Protein AF-0000000082447898 (afdb_homodimer)

Structure (mmCIF, N/CA/C/O backbone):
data_AF-0000000082447898-model_v1
#
loop_
_entity.id
_entity.type
_entity.pdbx_description
1 polymer 'RNase H type-1 domain-containing protein'
#
loop_
_atom_site.group_PDB
_atom_site.id
_atom_site.type_symbol
_atom_site.label_atom_id
_atom_site.label_alt_id
_atom_site.label_comp_id
_atom_site.label_asym_id
_atom_site.label_entity_id
_atom_site.label_seq_id
_atom_site.pdbx_PDB_ins_code
_atom_site.Cartn_x
_atom_site.Cartn_y
_atom_site.Cartn_z
_atom_site.occupancy
_atom_site.B_iso_or_equiv
_atom_site.auth_seq_id
_atom_site.auth_comp_id
_atom_site.auth_asym_id
_atom_site.auth_atom_id
_atom_site.pdbx_PDB_model_num
ATOM 1 N N . MET A 1 1 ? 49.219 -64.312 -52.281 1 25.95 1 MET A N 1
ATOM 2 C CA . MET A 1 1 ? 48.219 -63.594 -53.094 1 25.95 1 MET A CA 1
ATOM 3 C C . MET A 1 1 ? 47.375 -62.688 -52.219 1 25.95 1 MET A C 1
ATOM 5 O O . MET A 1 1 ? 46.5 -63.125 -51.469 1 25.95 1 MET A O 1
ATOM 9 N N . LEU A 1 2 ? 48 -61.656 -51.531 1 26.56 2 LEU A N 1
ATOM 10 C CA . LEU A 1 2 ? 47.562 -60.875 -50.406 1 26.56 2 LEU A CA 1
ATOM 11 C C . LEU A 1 2 ? 46.344 -60 -50.781 1 26.56 2 LEU A C 1
ATOM 13 O O . LEU A 1 2 ? 46.375 -59.344 -51.844 1 26.56 2 LEU A O 1
ATOM 17 N N . ALA A 1 3 ? 45.156 -60.469 -50.344 1 29.39 3 ALA A N 1
ATOM 18 C CA . ALA A 1 3 ? 43.812 -59.969 -50.594 1 29.39 3 ALA A CA 1
ATOM 19 C C . ALA A 1 3 ? 43.781 -58.438 -50.375 1 29.39 3 ALA A C 1
ATOM 21 O O . ALA A 1 3 ? 44.344 -57.938 -49.406 1 29.39 3 ALA A O 1
ATOM 22 N N . GLU A 1 4 ? 43.688 -57.625 -51.438 1 26.41 4 GLU A N 1
ATOM 23 C CA . GLU A 1 4 ? 43.562 -56.188 -51.656 1 26.41 4 GLU A CA 1
ATOM 24 C C . GLU A 1 4 ? 42.375 -55.625 -50.875 1 26.41 4 GLU A C 1
ATOM 26 O O . GLU A 1 4 ? 41.219 -56.062 -51.062 1 26.41 4 GLU A O 1
ATOM 31 N N . VAL A 1 5 ? 42.5 -55.406 -49.531 1 28.14 5 VAL A N 1
ATOM 32 C CA . VAL A 1 5 ? 41.5 -54.875 -48.625 1 28.14 5 VAL A CA 1
ATOM 33 C C . VAL A 1 5 ? 40.906 -53.594 -49.188 1 28.14 5 VAL A C 1
ATOM 35 O O . VAL A 1 5 ? 41.625 -52.625 -49.438 1 28.14 5 VAL A O 1
ATOM 38 N N . ASN A 1 6 ? 40.062 -53.781 -50.25 1 27.67 6 ASN A N 1
ATOM 39 C CA . ASN A 1 6 ? 39.375 -52.688 -50.906 1 27.67 6 ASN A CA 1
ATOM 40 C C . ASN A 1 6 ? 38.625 -51.812 -49.906 1 27.67 6 ASN A C 1
ATOM 42 O O . ASN A 1 6 ? 37.688 -52.25 -49.25 1 27.67 6 ASN A O 1
ATOM 46 N N . ASN A 1 7 ? 39.344 -50.969 -49.094 1 27.91 7 ASN A N 1
ATOM 47 C CA . ASN A 1 7 ? 38.875 -49.969 -48.125 1 27.91 7 ASN A CA 1
ATOM 48 C C . ASN A 1 7 ? 37.812 -49.062 -48.75 1 27.91 7 ASN A C 1
ATOM 50 O O . ASN A 1 7 ? 38.156 -48.031 -49.375 1 27.91 7 ASN A O 1
ATOM 54 N N . ASN A 1 8 ? 36.844 -49.594 -49.5 1 26.61 8 ASN A N 1
ATOM 55 C CA . ASN A 1 8 ? 35.781 -48.781 -50.094 1 26.61 8 ASN A CA 1
ATOM 56 C C . ASN A 1 8 ? 35.062 -47.906 -49.094 1 26.61 8 ASN A C 1
ATOM 58 O O . ASN A 1 8 ? 34.094 -48.312 -48.469 1 26.61 8 ASN A O 1
ATOM 62 N N . TYR A 1 9 ? 35.812 -47.219 -48.156 1 26.25 9 TYR A N 1
ATOM 63 C CA . TYR A 1 9 ? 35.125 -46.344 -47.219 1 26.25 9 TYR A CA 1
ATOM 64 C C . TYR A 1 9 ? 34.312 -45.281 -47.969 1 26.25 9 TYR A C 1
ATOM 66 O O . TYR A 1 9 ? 34.875 -44.5 -48.719 1 26.25 9 TYR A O 1
ATOM 74 N N . ASP A 1 10 ? 33.219 -45.625 -48.531 1 29.45 10 ASP A N 1
ATOM 75 C CA . ASP A 1 10 ? 32.375 -44.656 -49.219 1 29.45 10 ASP A CA 1
ATOM 76 C C . ASP A 1 10 ? 32.125 -43.438 -48.312 1 29.45 10 ASP A C 1
ATOM 78 O O . ASP A 1 10 ? 31.766 -43.594 -47.156 1 29.45 10 ASP A O 1
ATOM 82 N N . PRO A 1 11 ? 32.469 -42.094 -48.719 1 25.92 11 PRO A N 1
ATOM 83 C CA . PRO A 1 11 ? 32.438 -40.719 -48.188 1 25.92 11 PRO A CA 1
ATOM 84 C C . PRO A 1 11 ? 31.125 -40.375 -47.531 1 25.92 11 PRO A C 1
ATOM 86 O O . PRO A 1 11 ? 31.094 -39.844 -46.406 1 25.92 11 PRO A O 1
ATOM 89 N N . ARG A 1 12 ? 30.094 -39.75 -48.406 1 31.11 12 ARG A N 1
ATOM 90 C CA . ARG A 1 12 ? 29.172 -38.625 -48.312 1 31.11 12 ARG A CA 1
ATOM 91 C C . ARG A 1 12 ? 27.906 -39 -47.562 1 31.11 12 ARG A C 1
ATOM 93 O O . ARG A 1 12 ? 26.844 -39.125 -48.156 1 31.11 12 ARG A O 1
ATOM 100 N N . VAL A 1 13 ? 27.922 -40.188 -46.906 1 28.36 13 VAL A N 1
ATOM 101 C CA . VAL A 1 13 ? 26.594 -40.281 -46.281 1 28.36 13 VAL A CA 1
ATOM 102 C C . VAL A 1 13 ? 26.281 -38.969 -45.562 1 28.36 13 VAL A C 1
ATOM 104 O O . VAL A 1 13 ? 26.906 -38.656 -44.531 1 28.36 13 VAL A O 1
ATOM 107 N N . ILE A 1 14 ? 26.078 -37.875 -46.312 1 31.23 14 ILE A N 1
ATOM 108 C CA . ILE A 1 14 ? 25.531 -36.625 -45.781 1 31.23 14 ILE A CA 1
ATOM 109 C C . ILE A 1 14 ? 24.297 -36.938 -44.938 1 31.23 14 ILE A C 1
ATOM 111 O O . ILE A 1 14 ? 23.297 -37.438 -45.438 1 31.23 14 ILE A O 1
ATOM 115 N N . LEU A 1 15 ? 24.469 -37.531 -43.75 1 30.44 15 LEU A N 1
ATOM 116 C CA . LEU A 1 15 ? 23.328 -37.5 -42.844 1 30.44 15 LEU A CA 1
ATOM 117 C C . LEU A 1 15 ? 22.5 -36.25 -43 1 30.44 15 LEU A C 1
ATOM 119 O O . LEU A 1 15 ? 23.047 -35.125 -43.031 1 30.44 15 LEU A O 1
ATOM 123 N N . GLU A 1 16 ? 21.484 -36.344 -43.844 1 33.12 16 GLU A N 1
ATOM 124 C CA . GLU A 1 16 ? 20.531 -35.25 -43.969 1 33.12 16 GLU A CA 1
ATOM 125 C C . GLU A 1 16 ? 20.172 -34.688 -42.594 1 33.12 16 GLU A C 1
ATOM 127 O O . GLU A 1 16 ? 19.922 -35.438 -41.656 1 33.12 16 GLU A O 1
ATOM 132 N N . PRO A 1 17 ? 20.672 -33.5 -42.188 1 32.59 17 PRO A N 1
ATOM 133 C CA . PRO A 1 17 ? 20.344 -32.781 -40.938 1 32.59 17 PRO A CA 1
ATOM 134 C C . PRO A 1 17 ? 18.828 -32.781 -40.656 1 32.59 17 PRO A C 1
ATOM 136 O O . PRO A 1 17 ? 18.375 -32.031 -39.781 1 32.59 17 PRO A O 1
ATOM 139 N N . ASP A 1 18 ? 18 -33.438 -41.469 1 34.34 18 ASP A N 1
ATOM 140 C CA . ASP A 1 18 ? 16.594 -33.062 -41.344 1 34.34 18 ASP A CA 1
ATOM 141 C C . ASP A 1 18 ? 16.047 -33.406 -39.969 1 34.34 18 ASP A C 1
ATOM 143 O O . ASP A 1 18 ? 14.969 -32.938 -39.594 1 34.34 18 ASP A O 1
ATOM 147 N N . GLN A 1 19 ? 16.391 -34.594 -39.469 1 35.38 19 GLN A N 1
ATOM 148 C CA . GLN A 1 19 ? 15.539 -34.875 -38.344 1 35.38 19 GLN A CA 1
ATOM 149 C C . GLN A 1 19 ? 15.719 -33.812 -37.25 1 35.38 19 GLN A C 1
ATOM 151 O O . GLN A 1 19 ? 16.594 -33.938 -36.375 1 35.38 19 GLN A O 1
ATOM 156 N N . VAL A 1 20 ? 15.945 -32.594 -37.562 1 32.06 20 VAL A N 1
ATOM 157 C CA . VAL A 1 20 ? 15.805 -31.609 -36.5 1 32.06 20 VAL A CA 1
ATOM 158 C C . VAL A 1 20 ? 14.648 -32 -35.562 1 32.06 20 VAL A C 1
ATOM 160 O O . VAL A 1 20 ? 13.555 -32.344 -36.062 1 32.06 20 VAL A O 1
ATOM 163 N N . GLN A 1 21 ? 14.867 -32.688 -34.406 1 34.53 21 GLN A N 1
ATOM 164 C CA . GLN A 1 21 ? 13.922 -32.844 -33.312 1 34.53 21 GLN A CA 1
ATOM 165 C C . GLN A 1 21 ? 12.891 -31.703 -33.312 1 34.53 21 GLN A C 1
ATOM 167 O O . GLN A 1 21 ? 13.25 -30.531 -33.438 1 34.53 21 GLN A O 1
ATOM 172 N N . GLN A 1 22 ? 11.695 -31.812 -33.969 1 34.94 22 GLN A N 1
ATOM 173 C CA . GLN A 1 22 ? 10.547 -30.969 -33.688 1 34.94 22 GLN A CA 1
ATOM 174 C C . GLN A 1 22 ? 10.617 -30.438 -32.25 1 34.94 22 GLN A C 1
ATOM 176 O O . GLN A 1 22 ? 10.516 -31.203 -31.281 1 34.94 22 GLN A O 1
ATOM 181 N N . GLN A 1 23 ? 11.609 -29.672 -31.797 1 36.28 23 GLN A N 1
ATOM 182 C CA . GLN A 1 23 ? 11.391 -28.875 -30.594 1 36.28 23 GLN A CA 1
ATOM 183 C C . GLN A 1 23 ? 9.914 -28.516 -30.438 1 36.28 23 GLN A C 1
ATOM 185 O O . GLN A 1 23 ? 9.367 -27.766 -31.234 1 36.28 23 GLN A O 1
ATOM 190 N N . SER A 1 24 ? 8.945 -29.453 -30.344 1 37.09 24 SER A N 1
ATOM 191 C CA . SER A 1 24 ? 7.609 -29.078 -29.875 1 37.09 24 SER A CA 1
ATOM 192 C C . SER A 1 24 ? 7.633 -27.734 -29.141 1 37.09 24 SER A C 1
ATOM 194 O O . SER A 1 24 ? 8.414 -27.562 -28.203 1 37.09 24 SER A O 1
ATOM 196 N N . ASN A 1 25 ? 7.676 -26.609 -29.688 1 42.06 25 ASN A N 1
ATOM 197 C CA . ASN A 1 25 ? 7.371 -25.281 -29.188 1 42.06 25 ASN A CA 1
ATOM 198 C C . ASN A 1 25 ? 6.422 -25.328 -28 1 42.06 25 ASN A C 1
ATOM 200 O O . ASN A 1 25 ? 5.203 -25.406 -28.172 1 42.06 25 ASN A O 1
ATOM 204 N N . VAL A 1 26 ? 6.406 -26.297 -27.109 1 44.69 26 VAL A N 1
ATOM 205 C CA . VAL A 1 26 ? 5.547 -26.312 -25.938 1 44.69 26 VAL A CA 1
ATOM 206 C C . VAL A 1 26 ? 5.281 -24.875 -25.469 1 44.69 26 VAL A C 1
ATOM 208 O O . VAL A 1 26 ? 6.203 -24.188 -25.031 1 44.69 26 VAL A O 1
ATOM 211 N N . GLU A 1 27 ? 4.492 -24.094 -26.188 1 56.19 27 GLU A N 1
ATOM 212 C CA . GLU A 1 27 ? 4.016 -22.781 -25.75 1 56.19 27 GLU A CA 1
ATOM 213 C C . GLU A 1 27 ? 3.85 -22.75 -24.234 1 56.19 27 GLU A C 1
ATOM 215 O O . GLU A 1 27 ? 3.176 -23.609 -23.656 1 56.19 27 GLU A O 1
ATOM 220 N N . ALA A 1 28 ? 4.781 -22.312 -23.5 1 65.88 28 ALA A N 1
ATOM 221 C CA . ALA A 1 28 ? 4.723 -22.172 -22.047 1 65.88 28 ALA A CA 1
ATOM 222 C C . ALA A 1 28 ? 3.32 -21.781 -21.594 1 65.88 28 ALA A C 1
ATOM 224 O O . ALA A 1 28 ? 2.705 -20.875 -22.172 1 65.88 28 ALA A O 1
ATOM 225 N N . SER A 1 29 ? 2.705 -22.672 -20.875 1 86.56 29 SER A N 1
ATOM 226 C CA . SER A 1 29 ? 1.4 -22.375 -20.297 1 86.56 29 SER A CA 1
ATOM 227 C C . SER A 1 29 ? 1.414 -21.016 -19.578 1 86.56 29 SER A C 1
ATOM 229 O O . SER A 1 29 ? 2.355 -20.719 -18.844 1 86.56 29 SER A O 1
ATOM 231 N N . ALA A 1 30 ? 0.555 -20.125 -20.078 1 93 30 ALA A N 1
ATOM 232 C CA . ALA A 1 30 ? 0.489 -18.781 -19.531 1 93 30 ALA A CA 1
ATOM 233 C C . ALA A 1 30 ? -0.765 -18.609 -18.672 1 93 30 ALA A C 1
ATOM 235 O O . ALA A 1 30 ? -1.762 -19.297 -18.875 1 93 30 ALA A O 1
ATOM 236 N N . GLY A 1 31 ? -0.643 -17.859 -17.594 1 95 31 GLY A N 1
ATOM 237 C CA . GLY A 1 31 ? -1.783 -17.547 -16.75 1 95 31 GLY A CA 1
ATOM 238 C C . GLY A 1 31 ? -1.704 -16.156 -16.141 1 95 31 GLY A C 1
ATOM 239 O O . GLY A 1 31 ? -0.611 -15.641 -15.898 1 95 31 GLY A O 1
ATOM 240 N N . CYS A 1 32 ? -2.896 -15.57 -15.969 1 96.44 32 CYS A N 1
ATOM 241 C CA . CYS A 1 32 ? -3.016 -14.273 -15.305 1 96.44 32 CYS A CA 1
ATOM 242 C C . CYS A 1 32 ? -3.779 -14.406 -13.992 1 96.44 32 CYS A C 1
ATOM 244 O O . CYS A 1 32 ? -4.832 -15.047 -13.945 1 96.44 32 CYS A O 1
ATOM 246 N N . PHE A 1 33 ? -3.209 -13.797 -12.984 1 97.81 33 PHE A N 1
ATOM 247 C CA . PHE A 1 33 ? -3.795 -13.867 -11.648 1 97.81 33 PHE A CA 1
ATOM 248 C C . PHE A 1 33 ? -4.133 -12.477 -11.133 1 97.81 33 PHE A C 1
ATOM 250 O O . PHE A 1 33 ? -3.357 -11.531 -11.32 1 97.81 33 PHE A O 1
ATOM 257 N N . GLN A 1 34 ? -5.297 -12.32 -10.531 1 97.88 34 GLN A N 1
ATOM 258 C CA . GLN A 1 34 ? -5.656 -11.141 -9.758 1 97.88 34 GLN A CA 1
ATOM 259 C C . GLN A 1 34 ? -5.812 -11.484 -8.273 1 97.88 34 GLN A C 1
ATOM 261 O O . GLN A 1 34 ? -6.496 -12.453 -7.926 1 97.88 34 GLN A O 1
ATOM 266 N N . VAL A 1 35 ? -5.148 -10.656 -7.414 1 98.12 35 VAL A N 1
ATOM 267 C CA . VAL A 1 35 ? -5.148 -11 -5.996 1 98.12 35 VAL A CA 1
ATOM 268 C C . VAL A 1 35 ? -5.543 -9.789 -5.164 1 98.12 35 VAL A C 1
ATOM 270 O O . VAL A 1 35 ? -5.359 -8.648 -5.59 1 98.12 35 VAL A O 1
ATOM 273 N N . ASP A 1 36 ? -6.086 -10.047 -4.035 1 96.12 36 ASP A N 1
ATOM 274 C CA . ASP A 1 36 ? -6.375 -9.039 -3.016 1 96.12 36 ASP A CA 1
ATOM 275 C C . ASP A 1 36 ? -6.461 -9.672 -1.629 1 96.12 36 ASP A C 1
ATOM 277 O O . ASP A 1 36 ? -6.617 -10.891 -1.504 1 96.12 36 ASP A O 1
ATOM 281 N N . ALA A 1 37 ? -6.273 -8.828 -0.637 1 95.88 37 ALA A N 1
ATOM 282 C CA . ALA A 1 37 ? -6.375 -9.289 0.744 1 95.88 37 ALA A CA 1
ATOM 283 C C . ALA A 1 37 ? -7.004 -8.227 1.637 1 95.88 37 ALA A C 1
ATOM 285 O O . ALA A 1 37 ? -6.98 -7.039 1.305 1 95.88 37 ALA A O 1
ATOM 286 N N . SER A 1 38 ? -7.617 -8.672 2.617 1 91.81 38 SER A N 1
ATOM 287 C CA . SER A 1 38 ? -8.031 -7.836 3.738 1 91.81 38 SER A CA 1
ATOM 288 C C . SER A 1 38 ? -7.422 -8.32 5.047 1 91.81 38 SER A C 1
ATOM 290 O O . SER A 1 38 ? -7.031 -9.484 5.164 1 91.81 38 SER A O 1
ATOM 292 N N . PHE A 1 39 ? -7.262 -7.387 5.98 1 91.12 39 PHE A N 1
ATOM 293 C CA . PHE A 1 39 ? -6.652 -7.723 7.266 1 91.12 39 PHE A CA 1
ATOM 294 C C . PHE A 1 39 ? -7.402 -7.059 8.414 1 91.12 39 PHE A C 1
ATOM 296 O O . PHE A 1 39 ? -7.637 -5.852 8.391 1 91.12 39 PHE A O 1
ATOM 303 N N . ALA A 1 40 ? -7.754 -7.859 9.336 1 89.19 40 ALA A N 1
ATOM 304 C CA . ALA A 1 40 ? -8.414 -7.379 10.555 1 89.19 40 ALA A CA 1
ATOM 305 C C . ALA A 1 40 ? -8.273 -8.391 11.688 1 89.19 40 ALA A C 1
ATOM 307 O O . ALA A 1 40 ? -8.422 -9.594 11.477 1 89.19 40 ALA A O 1
ATOM 308 N N . ASP A 1 41 ? -7.918 -7.867 12.875 1 90.94 41 ASP A N 1
ATOM 309 C CA . ASP A 1 41 ? -7.887 -8.68 14.094 1 90.94 41 ASP A CA 1
ATOM 310 C C . ASP A 1 41 ? -6.949 -9.875 13.93 1 90.94 41 ASP A C 1
ATOM 312 O O . ASP A 1 41 ? -7.32 -11 14.25 1 90.94 41 ASP A O 1
ATOM 316 N N . GLY A 1 42 ? -5.898 -9.664 13.289 1 90.12 42 GLY A N 1
ATOM 317 C CA . GLY A 1 42 ? -4.859 -10.68 13.188 1 90.12 42 GLY A CA 1
ATOM 318 C C . GLY A 1 42 ? -5.117 -11.695 12.086 1 90.12 42 GLY A C 1
ATOM 319 O O . GLY A 1 42 ? -4.367 -12.656 11.938 1 90.12 42 GLY A O 1
ATOM 320 N N . ILE A 1 43 ? -6.223 -11.445 11.336 1 94.19 43 ILE A N 1
ATOM 321 C CA . ILE A 1 43 ? -6.598 -12.422 10.328 1 94.19 43 ILE A CA 1
ATOM 322 C C . ILE A 1 43 ? -6.508 -11.797 8.938 1 94.19 43 ILE A C 1
ATOM 324 O O . ILE A 1 43 ? -7.055 -10.719 8.703 1 94.19 43 ILE A O 1
ATOM 328 N N . ALA A 1 44 ? -5.789 -12.469 8.094 1 95 44 ALA A N 1
ATOM 329 C CA . ALA A 1 44 ? -5.762 -12.125 6.672 1 95 44 ALA A CA 1
ATOM 330 C C . ALA A 1 44 ? -6.809 -12.922 5.898 1 95 44 ALA A C 1
ATOM 332 O O . ALA A 1 44 ? -6.922 -14.141 6.062 1 95 44 ALA A O 1
ATOM 333 N N . ARG A 1 45 ? -7.57 -12.219 5.141 1 96.5 45 ARG A N 1
ATOM 334 C CA . ARG A 1 45 ? -8.516 -12.836 4.211 1 96.5 45 ARG A CA 1
ATOM 335 C C . ARG A 1 45 ? -8.117 -12.555 2.766 1 96.5 45 ARG A C 1
ATOM 337 O O . ARG A 1 45 ? -7.941 -11.398 2.377 1 96.5 45 ARG A O 1
ATOM 344 N N . ILE A 1 46 ? -8.039 -13.641 1.988 1 96.88 46 ILE A N 1
ATOM 345 C CA . ILE A 1 46 ? -7.383 -13.555 0.687 1 96.88 46 ILE A CA 1
ATOM 346 C C . ILE A 1 46 ? -8.367 -13.953 -0.412 1 96.88 46 ILE A C 1
ATOM 348 O O . ILE A 1 46 ? -9.18 -14.859 -0.231 1 96.88 46 ILE A O 1
ATOM 352 N N . GLY A 1 47 ? -8.25 -13.211 -1.522 1 96.81 47 GLY A N 1
ATOM 353 C CA . GLY A 1 47 ? -8.938 -13.562 -2.754 1 96.81 47 GLY A CA 1
ATOM 354 C C . GLY A 1 47 ? -8.016 -13.648 -3.953 1 96.81 47 GLY A C 1
ATOM 355 O O . GLY A 1 47 ? -7.191 -12.758 -4.176 1 96.81 47 GLY A O 1
ATOM 356 N N . VAL A 1 48 ? -8.141 -14.766 -4.676 1 97.25 48 VAL A N 1
ATOM 357 C CA . VAL A 1 48 ? -7.336 -14.984 -5.875 1 97.25 48 VAL A CA 1
ATOM 358 C C . VAL A 1 48 ? -8.242 -15.367 -7.043 1 97.25 48 VAL A C 1
ATOM 360 O O . VAL A 1 48 ? -9.102 -16.234 -6.906 1 97.25 48 VAL A O 1
ATOM 363 N N . VAL A 1 49 ? -8.016 -14.727 -8.164 1 97.06 49 VAL A N 1
ATOM 364 C CA . VAL A 1 49 ? -8.711 -15.039 -9.414 1 97.06 49 VAL A CA 1
ATOM 365 C C . VAL A 1 49 ? -7.695 -15.508 -10.461 1 97.06 49 VAL A C 1
ATOM 367 O O . VAL A 1 49 ? -6.656 -14.875 -10.656 1 97.06 49 VAL A O 1
ATOM 370 N N . VAL A 1 50 ? -7.984 -16.578 -11.078 1 95.31 50 VAL A N 1
ATOM 371 C CA . VAL A 1 50 ? -7.094 -17.156 -12.078 1 95.31 50 VAL A CA 1
ATOM 372 C C . VAL A 1 50 ? -7.738 -17.062 -13.461 1 95.31 50 VAL A C 1
ATOM 374 O O . VAL A 1 50 ? -8.844 -17.547 -13.672 1 95.31 50 VAL A O 1
ATOM 377 N N . LYS A 1 51 ? -7.055 -16.406 -14.305 1 92.69 51 LYS A N 1
ATOM 378 C CA . LYS A 1 51 ? -7.48 -16.312 -15.695 1 92.69 51 LYS A CA 1
ATOM 379 C C . LYS A 1 51 ? -6.465 -16.969 -16.625 1 92.69 51 LYS A C 1
ATOM 381 O O . LYS A 1 51 ? -5.289 -16.594 -16.641 1 92.69 51 LYS A O 1
ATOM 386 N N . ARG A 1 52 ? -6.879 -17.938 -17.391 1 87.62 52 ARG A N 1
ATOM 387 C CA . ARG A 1 52 ? -6.02 -18.625 -18.359 1 87.62 52 ARG A CA 1
ATOM 388 C C . ARG A 1 52 ? -6.414 -18.281 -19.781 1 87.62 52 ARG A C 1
ATOM 390 O O . ARG A 1 52 ? -7.598 -18.141 -20.094 1 87.62 52 ARG A O 1
ATOM 397 N N . PRO A 1 53 ? -5.406 -18.031 -20.562 1 81.44 53 PRO A N 1
ATOM 398 C CA . PRO A 1 53 ? -5.734 -17.75 -21.953 1 81.44 53 PRO A CA 1
ATOM 399 C C . PRO A 1 53 ? -6.633 -18.812 -22.578 1 81.44 53 PRO A C 1
ATOM 401 O O . PRO A 1 53 ? -6.402 -20.016 -22.375 1 81.44 53 PRO A O 1
ATOM 404 N N . GLY A 1 54 ? -7.59 -18.312 -23.25 1 77.44 54 GLY A N 1
ATOM 405 C CA . GLY A 1 54 ? -8.438 -19.203 -24.031 1 77.44 54 GLY A CA 1
ATOM 406 C C . GLY A 1 54 ? -9.516 -19.859 -23.188 1 77.44 54 GLY A C 1
ATOM 407 O O . GLY A 1 54 ? -10.422 -20.516 -23.734 1 77.44 54 GLY A O 1
ATOM 408 N N . ALA A 1 55 ? -9.297 -19.844 -21.828 1 75.62 55 ALA A N 1
ATOM 409 C CA . ALA A 1 55 ? -10.312 -20.438 -20.953 1 75.62 55 ALA A CA 1
ATOM 410 C C . ALA A 1 55 ? -11.484 -19.484 -20.75 1 75.62 55 ALA A C 1
ATOM 412 O O . ALA A 1 55 ? -11.297 -18.266 -20.625 1 75.62 55 ALA A O 1
ATOM 413 N N . ALA A 1 56 ? -12.672 -19.844 -21.031 1 72.69 56 ALA A N 1
ATOM 414 C CA . ALA A 1 56 ? -13.867 -19.016 -20.891 1 72.69 56 ALA A CA 1
ATOM 415 C C . ALA A 1 56 ? -14.133 -18.688 -19.422 1 72.69 56 ALA A C 1
ATOM 417 O O . ALA A 1 56 ? -14.5 -17.547 -19.094 1 72.69 56 ALA A O 1
ATOM 418 N N . ASP A 1 57 ? -13.844 -19.672 -18.531 1 80 57 ASP A N 1
ATOM 419 C CA . ASP A 1 57 ? -14.18 -19.453 -17.125 1 80 57 ASP A CA 1
ATOM 420 C C . ASP A 1 57 ? -12.922 -19.188 -16.297 1 80 57 ASP A C 1
ATOM 422 O O . ASP A 1 57 ? -11.859 -19.734 -16.594 1 80 57 ASP A O 1
ATOM 426 N N . SER A 1 58 ? -13.086 -18.172 -15.43 1 84.5 58 SER A N 1
ATOM 427 C CA . SER A 1 58 ? -12.031 -17.922 -14.461 1 84.5 58 SER A CA 1
ATOM 428 C C . SER A 1 58 ? -12.211 -18.797 -13.219 1 84.5 58 SER A C 1
ATOM 430 O O . SER A 1 58 ? -13.344 -19.141 -12.859 1 84.5 58 SER A O 1
ATOM 432 N N . GLU A 1 59 ? -11.07 -19.281 -12.727 1 90.25 59 GLU A N 1
ATOM 433 C CA . GLU A 1 59 ? -11.062 -19.953 -11.43 1 90.25 59 GLU A CA 1
ATOM 434 C C . GLU A 1 59 ? -10.773 -18.969 -10.305 1 90.25 59 GLU A C 1
ATOM 436 O O . GLU A 1 59 ? -10.156 -17.922 -10.531 1 90.25 59 GLU A O 1
ATOM 441 N N . SER A 1 60 ? -11.398 -19.219 -9.18 1 92.38 60 SER A N 1
ATOM 442 C CA . SER A 1 60 ? -11.18 -18.344 -8.023 1 92.38 60 SER A CA 1
ATOM 443 C C . SER A 1 60 ? -10.984 -19.156 -6.746 1 92.38 60 SER A C 1
ATOM 445 O O . SER A 1 60 ? -11.453 -20.281 -6.648 1 92.38 60 SER A O 1
ATOM 447 N N . CYS A 1 61 ? -10.234 -18.594 -5.855 1 91.81 61 CYS A N 1
ATOM 448 C CA . CYS A 1 61 ? -10.023 -19.203 -4.551 1 91.81 61 CYS A CA 1
ATOM 449 C C . CYS A 1 61 ? -10.023 -18.156 -3.447 1 91.81 61 CYS A C 1
ATOM 451 O O . CYS A 1 61 ? -9.641 -17 -3.68 1 91.81 61 CYS A O 1
ATOM 453 N N . GLN A 1 62 ? -10.555 -18.547 -2.324 1 94.31 62 GLN A N 1
ATOM 454 C CA . GLN A 1 62 ? -10.523 -17.734 -1.111 1 94.31 62 GLN A CA 1
ATOM 455 C C . GLN A 1 62 ? -9.922 -18.516 0.054 1 94.31 62 GLN A C 1
ATOM 457 O O . GLN A 1 62 ? -10.078 -19.734 0.142 1 94.31 62 GLN A O 1
ATOM 462 N N . SER A 1 63 ? -9.25 -17.812 0.861 1 94.19 63 SER A N 1
ATOM 463 C CA . SER A 1 63 ? -8.672 -18.438 2.053 1 94.19 63 SER A CA 1
ATOM 464 C C . SER A 1 63 ? -8.414 -17.391 3.141 1 94.19 63 SER A C 1
ATOM 466 O O . SER A 1 63 ? -8.602 -16.203 2.918 1 94.19 63 SER A O 1
ATOM 468 N N . SER A 1 64 ? -8.125 -17.844 4.336 1 95.75 64 SER A N 1
ATOM 469 C CA . SER A 1 64 ? -7.75 -16.984 5.445 1 95.75 64 SER A CA 1
ATOM 470 C C . SER A 1 64 ? -6.602 -17.578 6.25 1 95.75 64 SER A C 1
ATOM 472 O O . SER A 1 64 ? -6.395 -18.781 6.238 1 95.75 64 SER A O 1
ATOM 474 N N . CYS A 1 65 ? -5.852 -16.75 6.824 1 95.06 65 CYS A N 1
ATOM 475 C CA . CYS A 1 65 ? -4.746 -17.188 7.672 1 95.06 65 CYS A CA 1
ATOM 476 C C . CYS A 1 65 ? -4.375 -16.094 8.68 1 95.06 65 CYS A C 1
ATOM 478 O O . CYS A 1 65 ? -4.863 -14.969 8.594 1 95.06 65 CYS A O 1
ATOM 480 N N . LEU A 1 66 ? -3.584 -16.453 9.664 1 94.06 66 LEU A N 1
ATOM 481 C CA . LEU A 1 66 ? -3.053 -15.469 10.602 1 94.06 66 LEU A CA 1
ATOM 482 C C . LEU A 1 66 ? -2.016 -14.578 9.922 1 94.06 66 LEU A C 1
ATOM 484 O O . LEU A 1 66 ? -1.267 -15.031 9.055 1 94.06 66 LEU A O 1
ATOM 488 N N . ALA A 1 67 ? -1.998 -13.391 10.227 1 92.38 67 ALA A N 1
ATOM 489 C CA . ALA A 1 67 ? -1.014 -12.422 9.75 1 92.38 67 ALA A CA 1
ATOM 490 C C . ALA A 1 67 ? -0.763 -11.336 10.789 1 92.38 67 ALA A C 1
ATOM 492 O O . ALA A 1 67 ? -1.562 -11.156 11.711 1 92.38 67 ALA A O 1
ATOM 493 N N . HIS A 1 68 ? 0.327 -10.703 10.641 1 88.94 68 HIS A N 1
ATOM 494 C CA . HIS A 1 68 ? 0.692 -9.68 11.609 1 88.94 68 HIS A CA 1
ATOM 495 C C . HIS A 1 68 ? 0.177 -8.312 11.18 1 88.94 68 HIS A C 1
ATOM 497 O O . HIS A 1 68 ? -0.083 -7.445 12.016 1 88.94 68 HIS A O 1
ATOM 503 N N . ASN A 1 69 ? 0.035 -8.062 9.898 1 88.12 69 ASN A N 1
ATOM 504 C CA . ASN A 1 69 ? -0.376 -6.773 9.344 1 88.12 69 ASN A CA 1
ATOM 505 C C . ASN A 1 69 ? -0.898 -6.926 7.918 1 88.12 69 ASN A C 1
ATOM 507 O O . ASN A 1 69 ? -0.864 -8.016 7.352 1 88.12 69 ASN A O 1
ATOM 511 N N . VAL A 1 70 ? -1.353 -5.809 7.383 1 89.25 70 VAL A N 1
ATOM 512 C CA . VAL A 1 70 ? -1.984 -5.812 6.066 1 89.25 70 VAL A CA 1
ATOM 513 C C . VAL A 1 70 ? -0.939 -6.102 4.992 1 89.25 70 VAL A C 1
ATOM 515 O O . VAL A 1 70 ? -1.231 -6.766 3.994 1 89.25 70 VAL A O 1
ATOM 518 N N . LEU A 1 71 ? 0.271 -5.586 5.125 1 91.69 71 LEU A N 1
ATOM 519 C CA . LEU A 1 71 ? 1.332 -5.84 4.16 1 91.69 71 LEU A CA 1
ATOM 520 C C . LEU A 1 71 ? 1.592 -7.336 4.02 1 91.69 71 LEU A C 1
ATOM 522 O O . LEU A 1 71 ? 1.695 -7.852 2.904 1 91.69 71 LEU A O 1
ATOM 526 N N . GLU A 1 72 ? 1.683 -7.953 5.105 1 92.5 72 GLU A N 1
ATOM 527 C CA . GLU A 1 72 ? 1.853 -9.398 5.09 1 92.5 72 GLU A CA 1
ATOM 528 C C . GLU A 1 72 ? 0.668 -10.086 4.414 1 92.5 72 GLU A C 1
ATOM 530 O O . GLU A 1 72 ? 0.849 -11.031 3.645 1 92.5 72 GLU A O 1
ATOM 535 N N . ALA A 1 73 ? -0.517 -9.656 4.758 1 94.12 73 ALA A N 1
ATOM 536 C CA . ALA A 1 73 ? -1.717 -10.219 4.148 1 94.12 73 ALA A CA 1
ATOM 537 C C . ALA A 1 73 ? -1.652 -10.133 2.625 1 94.12 73 ALA A C 1
ATOM 539 O O . ALA A 1 73 ? -1.956 -11.109 1.929 1 94.12 73 ALA A O 1
ATOM 540 N N . GLU A 1 74 ? -1.286 -8.977 2.094 1 94.38 74 GLU A N 1
ATOM 541 C CA . GLU A 1 74 ? -1.172 -8.773 0.653 1 94.38 74 GLU A CA 1
ATOM 542 C C . GLU A 1 74 ? -0.107 -9.68 0.048 1 94.38 74 GLU A C 1
ATOM 544 O O . GLU A 1 74 ? -0.28 -10.203 -1.057 1 94.38 74 GLU A O 1
ATOM 549 N N . LEU A 1 75 ? 0.954 -9.898 0.751 1 96.06 75 LEU A N 1
ATOM 550 C CA . LEU A 1 75 ? 2.006 -10.797 0.292 1 96.06 75 LEU A CA 1
ATOM 551 C C . LEU A 1 75 ? 1.521 -12.242 0.285 1 96.06 75 LEU A C 1
ATOM 553 O O . LEU A 1 75 ? 1.873 -13.016 -0.609 1 96.06 75 LEU A O 1
ATOM 557 N N . VAL A 1 76 ? 0.77 -12.602 1.238 1 96.75 76 VAL A N 1
ATOM 558 C CA . VAL A 1 76 ? 0.213 -13.945 1.301 1 96.75 76 VAL A CA 1
ATOM 559 C C . VAL A 1 76 ? -0.689 -14.195 0.093 1 96.75 76 VAL A C 1
ATOM 561 O O . VAL A 1 76 ? -0.699 -15.289 -0.47 1 96.75 76 VAL A O 1
ATOM 564 N N . ALA A 1 77 ? -1.447 -13.164 -0.234 1 97.5 77 ALA A N 1
ATOM 565 C CA . ALA A 1 77 ? -2.289 -13.281 -1.421 1 97.5 77 ALA A CA 1
ATOM 566 C C . ALA A 1 77 ? -1.449 -13.57 -2.662 1 97.5 77 ALA A C 1
ATOM 568 O O . ALA A 1 77 ? -1.799 -14.438 -3.469 1 97.5 77 ALA A O 1
ATOM 569 N N . ILE A 1 78 ? -0.367 -12.891 -2.824 1 98.12 78 ILE A N 1
ATOM 570 C CA . ILE A 1 78 ? 0.534 -13.078 -3.955 1 98.12 78 ILE A CA 1
ATOM 571 C C . ILE A 1 78 ? 1.173 -14.469 -3.875 1 98.12 78 ILE A C 1
ATOM 573 O O . ILE A 1 78 ? 1.256 -15.18 -4.879 1 98.12 78 ILE A O 1
ATOM 577 N N . LEU A 1 79 ? 1.6 -14.844 -2.736 1 98 79 LEU A N 1
ATOM 578 C CA . LEU A 1 79 ? 2.188 -16.156 -2.529 1 98 79 LEU A CA 1
ATOM 579 C C . LEU A 1 79 ? 1.207 -17.266 -2.926 1 98 79 LEU A C 1
ATOM 581 O O . LEU A 1 79 ? 1.597 -18.25 -3.557 1 98 79 LEU A O 1
ATOM 585 N N . SER A 1 80 ? -0.012 -17.078 -2.535 1 97.38 80 SER A N 1
ATOM 586 C CA . SER A 1 80 ? -1.046 -18.047 -2.879 1 97.38 80 SER A CA 1
ATOM 587 C C . SER A 1 80 ? -1.171 -18.203 -4.391 1 97.38 80 SER A C 1
ATOM 589 O O . SER A 1 80 ? -1.346 -19.328 -4.891 1 97.38 80 SER A O 1
ATOM 591 N N . ALA A 1 81 ? -1.144 -17.141 -5.105 1 97.75 81 ALA A N 1
ATOM 592 C CA . ALA A 1 81 ? -1.188 -17.188 -6.566 1 97.75 81 ALA A CA 1
ATOM 593 C C . ALA A 1 81 ? 0.026 -17.922 -7.133 1 97.75 81 ALA A C 1
ATOM 595 O O . ALA A 1 81 ? -0.103 -18.734 -8.055 1 97.75 81 ALA A O 1
ATOM 596 N N . LEU A 1 82 ? 1.201 -17.641 -6.605 1 97.88 82 LEU A N 1
ATOM 597 C CA . LEU A 1 82 ? 2.434 -18.297 -7.031 1 97.88 82 LEU A CA 1
ATOM 598 C C . LEU A 1 82 ? 2.352 -19.797 -6.805 1 97.88 82 LEU A C 1
ATOM 600 O O . LEU A 1 82 ? 2.713 -20.578 -7.684 1 97.88 82 LEU A O 1
ATOM 604 N N . GLU A 1 83 ? 1.897 -20.141 -5.664 1 97.12 83 GLU A N 1
ATOM 605 C CA . GLU A 1 83 ? 1.752 -21.547 -5.32 1 97.12 83 GLU A CA 1
ATOM 606 C C . GLU A 1 83 ? 0.752 -22.234 -6.246 1 97.12 83 GLU A C 1
ATOM 608 O O . GLU A 1 83 ? 1 -23.344 -6.715 1 97.12 83 GLU A O 1
ATOM 613 N N . TYR A 1 84 ? -0.348 -21.594 -6.43 1 95.44 84 TYR A N 1
ATOM 614 C CA . TYR A 1 84 ? -1.337 -22.125 -7.359 1 95.44 84 TYR A CA 1
ATOM 615 C C . TYR A 1 84 ? -0.724 -22.359 -8.734 1 95.44 84 TYR A C 1
ATOM 617 O O . TYR A 1 84 ? -0.887 -23.438 -9.312 1 95.44 84 TYR A O 1
ATOM 625 N N . ALA A 1 85 ? -0.106 -21.359 -9.242 1 96.38 85 ALA A N 1
ATOM 626 C CA . ALA A 1 85 ? 0.5 -21.453 -10.57 1 96.38 85 ALA A CA 1
ATOM 627 C C . ALA A 1 85 ? 1.498 -22.609 -10.641 1 96.38 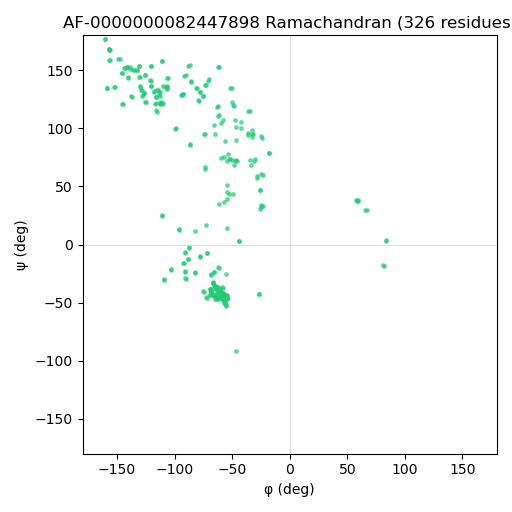85 ALA A C 1
ATOM 629 O O . ALA A 1 85 ? 1.523 -23.344 -11.625 1 96.38 85 ALA A O 1
ATOM 630 N N . TRP A 1 86 ? 2.309 -22.703 -9.633 1 96.12 86 TRP A N 1
ATOM 631 C CA . TRP A 1 86 ? 3.307 -23.781 -9.57 1 96.12 86 TRP A CA 1
ATOM 632 C C . TRP A 1 86 ? 2.641 -25.141 -9.602 1 96.12 86 TRP A C 1
ATOM 634 O O . TRP A 1 86 ? 3.033 -26.016 -10.375 1 96.12 86 TRP A O 1
ATOM 644 N N . ASN A 1 87 ? 1.613 -25.281 -8.812 1 94.88 87 ASN A N 1
ATOM 645 C CA . ASN A 1 87 ? 0.897 -26.547 -8.727 1 94.88 87 ASN A CA 1
ATOM 646 C C . ASN A 1 87 ? 0.176 -26.875 -10.031 1 94.88 87 ASN A C 1
ATOM 648 O O . ASN A 1 87 ? 0.053 -28.047 -10.398 1 94.88 87 ASN A O 1
ATOM 652 N N . ALA A 1 88 ? -0.276 -25.891 -10.719 1 93.12 88 ALA A N 1
ATOM 653 C CA . ALA A 1 88 ? -1.014 -26.062 -11.969 1 93.12 88 ALA A CA 1
ATOM 654 C C . ALA A 1 88 ? -0.064 -26.125 -13.156 1 93.12 88 ALA A C 1
ATOM 656 O O . ALA A 1 88 ? -0.505 -26.219 -14.305 1 93.12 88 ALA A O 1
ATOM 657 N N . ARG A 1 89 ? 1.228 -25.984 -12.969 1 94 89 ARG A N 1
ATOM 658 C CA . ARG A 1 89 ? 2.281 -26.078 -13.969 1 94 89 ARG A CA 1
ATOM 659 C C . ARG A 1 89 ? 2.18 -24.953 -14.992 1 94 89 ARG A C 1
ATOM 661 O O . ARG A 1 89 ? 2.406 -25.172 -16.188 1 94 89 ARG A O 1
ATOM 668 N N . ILE A 1 90 ? 1.68 -23.906 -14.531 1 94.44 90 ILE A N 1
ATOM 669 C CA . ILE A 1 90 ? 1.721 -22.688 -15.344 1 94.44 90 ILE A CA 1
ATOM 670 C C . ILE A 1 90 ? 3.117 -22.078 -15.273 1 94.44 90 ILE A C 1
ATOM 672 O O . ILE A 1 90 ? 3.635 -21.812 -14.188 1 94.44 90 ILE A O 1
ATOM 676 N N . GLN A 1 91 ? 3.699 -21.734 -16.422 1 95.62 91 GLN A N 1
ATOM 677 C CA . GLN A 1 91 ? 5.125 -21.422 -16.422 1 95.62 91 GLN A CA 1
ATOM 678 C C . GLN A 1 91 ? 5.359 -19.922 -16.641 1 95.62 91 GLN A C 1
ATOM 680 O O . GLN A 1 91 ? 6.434 -19.406 -16.312 1 95.62 91 GLN A O 1
ATOM 685 N N . SER A 1 92 ? 4.52 -19.234 -17.328 1 96.75 92 SER A N 1
ATOM 686 C CA . SER A 1 92 ? 4.574 -17.781 -17.516 1 96.75 92 SER A CA 1
ATOM 687 C C . SER A 1 92 ? 3.367 -17.094 -16.891 1 96.75 92 SER A C 1
ATOM 689 O O . SER A 1 92 ? 2.232 -17.297 -17.328 1 96.75 92 SER A O 1
ATOM 691 N N . ILE A 1 93 ? 3.711 -16.266 -15.812 1 97 93 ILE A N 1
ATOM 692 C CA . ILE A 1 93 ? 2.543 -15.781 -15.078 1 97 93 ILE A CA 1
ATOM 693 C C . ILE A 1 93 ? 2.633 -14.266 -14.898 1 97 93 ILE A C 1
ATOM 695 O O . ILE A 1 93 ? 3.73 -13.711 -14.812 1 97 93 ILE A O 1
ATOM 699 N N . VAL A 1 94 ? 1.425 -13.648 -14.977 1 97.75 94 VAL A N 1
ATOM 700 C CA . VAL A 1 94 ? 1.216 -12.258 -14.594 1 97.75 94 VAL A CA 1
ATOM 701 C C . VAL A 1 94 ? 0.341 -12.195 -13.344 1 97.75 94 VAL A C 1
ATOM 703 O O . VAL A 1 94 ? -0.739 -12.789 -13.305 1 97.75 94 VAL A O 1
ATOM 706 N N . ILE A 1 95 ? 0.876 -11.57 -12.312 1 98.31 95 ILE A N 1
ATOM 707 C CA . ILE A 1 95 ? 0.095 -11.375 -11.094 1 98.31 95 ILE A CA 1
ATOM 708 C C . ILE A 1 95 ? -0.239 -9.898 -10.922 1 98.31 95 ILE A C 1
ATOM 710 O O . ILE A 1 95 ? 0.661 -9.055 -10.852 1 98.31 95 ILE A O 1
ATOM 714 N N . GLN A 1 96 ? -1.511 -9.609 -10.867 1 97.88 96 GLN A N 1
ATOM 715 C CA . GLN A 1 96 ? -2.018 -8.242 -10.75 1 97.88 96 GLN A CA 1
ATOM 716 C C . GLN A 1 96 ? -2.553 -7.973 -9.352 1 97.88 96 GLN A C 1
ATOM 718 O O . GLN A 1 96 ? -3.268 -8.805 -8.781 1 97.88 96 GLN A O 1
ATOM 723 N N . SER A 1 97 ? -2.207 -6.855 -8.766 1 96.38 97 SER A N 1
ATOM 724 C CA . SER A 1 97 ? -2.646 -6.422 -7.445 1 96.38 97 SER A CA 1
ATOM 725 C C . SER A 1 97 ? -2.914 -4.918 -7.422 1 96.38 97 SER A C 1
ATOM 727 O O . SER A 1 97 ? -2.27 -4.156 -8.141 1 96.38 97 SER A O 1
ATOM 729 N N . ASP A 1 98 ? -3.771 -4.473 -6.586 1 90.69 98 ASP A N 1
ATOM 730 C CA . ASP A 1 98 ? -4.004 -3.037 -6.457 1 90.69 98 ASP A CA 1
ATOM 731 C C . ASP A 1 98 ? -3.191 -2.449 -5.305 1 90.69 98 ASP A C 1
ATOM 733 O O . ASP A 1 98 ? -3.463 -1.335 -4.852 1 90.69 98 ASP A O 1
ATOM 737 N N . SER A 1 99 ? -2.244 -3.146 -4.781 1 91.12 99 SER A N 1
ATOM 738 C CA . SER A 1 99 ? -1.278 -2.66 -3.803 1 91.12 99 SER A CA 1
ATOM 739 C C . SER A 1 99 ? 0.046 -2.299 -4.465 1 91.12 99 SER A C 1
ATOM 741 O O . SER A 1 99 ? 0.911 -3.158 -4.648 1 91.12 99 SER A O 1
ATOM 743 N N . LYS A 1 100 ? 0.216 -1.051 -4.691 1 88 100 LYS A N 1
ATOM 744 C CA . LYS A 1 100 ? 1.425 -0.581 -5.363 1 88 100 LYS A CA 1
ATOM 745 C C . LYS A 1 100 ? 2.666 -0.863 -4.52 1 88 100 LYS A C 1
ATOM 747 O O . LYS A 1 100 ? 3.727 -1.188 -5.059 1 88 100 LYS A O 1
ATOM 752 N N . ILE A 1 101 ? 2.545 -0.719 -3.248 1 89.38 101 ILE A N 1
ATOM 753 C CA . ILE A 1 101 ? 3.672 -0.93 -2.346 1 89.38 101 ILE A CA 1
ATOM 754 C C . ILE A 1 101 ? 4.164 -2.371 -2.463 1 89.38 101 ILE A C 1
ATOM 756 O O . ILE A 1 101 ? 5.367 -2.615 -2.57 1 89.38 101 ILE A O 1
ATOM 760 N N . VAL A 1 102 ? 3.291 -3.32 -2.521 1 93.69 102 VAL A N 1
ATOM 761 C CA . VAL A 1 102 ? 3.646 -4.734 -2.584 1 93.69 102 VAL A CA 1
ATOM 762 C C . VAL A 1 102 ? 4.219 -5.062 -3.959 1 93.69 102 VAL A C 1
ATOM 764 O O . VAL A 1 102 ? 5.23 -5.762 -4.066 1 93.69 102 VAL A O 1
ATOM 767 N N . VAL A 1 103 ? 3.566 -4.586 -4.988 1 94.38 103 VAL A N 1
ATOM 768 C CA . VAL A 1 103 ? 4.008 -4.832 -6.359 1 94.38 103 VAL A CA 1
ATOM 769 C C . VAL A 1 103 ? 5.422 -4.289 -6.551 1 94.38 103 VAL A C 1
ATOM 771 O O . VAL A 1 103 ? 6.293 -4.98 -7.082 1 94.38 103 VAL A O 1
ATOM 774 N N . ASP A 1 104 ? 5.664 -3.117 -6.086 1 89.19 104 ASP A N 1
ATOM 775 C CA . ASP A 1 104 ? 6.984 -2.508 -6.215 1 89.19 104 ASP A CA 1
ATOM 776 C C . ASP A 1 104 ? 8.023 -3.273 -5.398 1 89.19 104 ASP A C 1
ATOM 778 O O . ASP A 1 104 ? 9.148 -3.471 -5.848 1 89.19 104 ASP A O 1
ATOM 782 N N . ALA A 1 105 ? 7.688 -3.631 -4.227 1 90.06 105 ALA A N 1
ATOM 783 C CA . ALA A 1 105 ? 8.594 -4.387 -3.371 1 90.06 105 ALA A CA 1
ATOM 784 C C . ALA A 1 105 ? 9.078 -5.656 -4.07 1 90.06 105 ALA A C 1
ATOM 786 O O . ALA A 1 105 ? 10.273 -5.977 -4.027 1 90.06 105 ALA A O 1
ATOM 787 N N . LEU A 1 106 ? 8.188 -6.336 -4.711 1 95 106 LEU A N 1
ATOM 788 C CA . LEU A 1 106 ? 8.523 -7.602 -5.359 1 95 106 LEU A CA 1
ATOM 789 C C . LEU A 1 106 ? 9.312 -7.359 -6.641 1 95 106 LEU A C 1
ATOM 791 O O . LEU A 1 106 ? 10.258 -8.094 -6.941 1 95 106 LEU A O 1
ATOM 795 N N . ASN A 1 107 ? 8.945 -6.379 -7.363 1 92.38 107 ASN A N 1
ATOM 796 C CA . ASN A 1 107 ? 9.68 -6.066 -8.586 1 92.38 107 ASN A CA 1
ATOM 797 C C . ASN A 1 107 ? 11.102 -5.617 -8.281 1 92.38 107 ASN A C 1
ATOM 799 O O . ASN A 1 107 ? 12.039 -5.961 -9.016 1 92.38 107 ASN A O 1
ATOM 803 N N . LEU A 1 108 ? 11.227 -4.938 -7.23 1 87 108 LEU A N 1
ATOM 804 C CA . LEU A 1 108 ? 12.539 -4.438 -6.836 1 87 108 LEU A CA 1
ATOM 805 C C . LEU A 1 108 ? 13.273 -5.469 -5.984 1 87 108 LEU A C 1
ATOM 807 O O . LEU A 1 108 ? 14.461 -5.305 -5.695 1 87 108 LEU A O 1
ATOM 811 N N . ARG A 1 109 ? 12.555 -6.477 -5.547 1 90.38 109 ARG A N 1
ATOM 812 C CA . ARG A 1 109 ? 13.062 -7.516 -4.656 1 90.38 109 ARG A CA 1
ATOM 813 C C . ARG A 1 109 ? 13.562 -6.914 -3.342 1 90.38 109 ARG A C 1
ATOM 815 O O . ARG A 1 109 ? 14.609 -7.305 -2.832 1 90.38 109 ARG A O 1
ATOM 822 N N . GLU A 1 110 ? 12.812 -5.91 -2.898 1 85.62 110 GLU A N 1
ATOM 823 C CA . GLU A 1 110 ? 13.164 -5.215 -1.663 1 85.62 110 GLU A CA 1
ATOM 824 C C . GLU A 1 110 ? 11.922 -4.773 -0.902 1 85.62 110 GLU A C 1
ATOM 826 O O . GLU A 1 110 ? 11.078 -4.051 -1.442 1 85.62 110 GLU A O 1
ATOM 831 N N . LEU A 1 111 ? 11.852 -5.289 0.324 1 85.62 111 LEU A N 1
ATOM 832 C CA . LEU A 1 111 ? 10.797 -4.789 1.198 1 85.62 111 LEU A CA 1
ATOM 833 C C . LEU A 1 111 ? 11.117 -3.379 1.686 1 85.62 111 LEU A C 1
ATOM 835 O O . LEU A 1 111 ? 12.273 -3.066 1.981 1 85.62 111 LEU A O 1
ATOM 839 N N . PRO A 1 112 ? 10.016 -2.52 1.659 1 76.19 112 PRO A N 1
ATOM 840 C CA . PRO A 1 112 ? 10.289 -1.213 2.262 1 76.19 112 PRO A CA 1
ATOM 841 C C . PRO A 1 112 ? 10.656 -1.311 3.742 1 76.19 112 PRO A C 1
ATOM 843 O O . PRO A 1 112 ? 9.984 -2.01 4.504 1 76.19 112 PRO A O 1
ATOM 846 N N . MET A 1 113 ? 11.938 -1.002 4.09 1 66.88 113 MET A N 1
ATOM 847 C CA . MET A 1 113 ? 12.531 -1.26 5.395 1 66.88 113 MET A CA 1
ATOM 848 C C . MET A 1 113 ? 12.281 -0.096 6.348 1 66.88 113 MET A C 1
ATOM 850 O O . MET A 1 113 ? 12.133 1.048 5.914 1 66.88 113 MET A O 1
ATOM 854 N N . ALA A 1 114 ? 12.297 -0.524 7.555 1 64.5 114 ALA A N 1
ATOM 855 C CA . ALA A 1 114 ? 12.117 0.405 8.664 1 64.5 114 ALA A CA 1
ATOM 856 C C . ALA A 1 114 ? 13.172 1.508 8.633 1 64.5 114 ALA A C 1
ATOM 858 O O . ALA A 1 114 ? 12.859 2.686 8.82 1 64.5 114 ALA A O 1
ATOM 859 N N . TRP A 1 115 ? 14.391 1.135 8.242 1 69.56 115 TRP A N 1
ATOM 860 C CA . TRP A 1 115 ? 15.469 2.107 8.43 1 69.56 115 TRP A CA 1
ATOM 861 C C . TRP A 1 115 ? 15.266 3.324 7.535 1 69.56 115 TRP A C 1
ATOM 863 O O . TRP A 1 115 ? 15.539 4.457 7.941 1 69.56 115 TRP A O 1
ATOM 873 N N . GLY A 1 116 ? 14.703 3.178 6.359 1 74.25 116 GLY A N 1
ATOM 874 C CA . GLY A 1 116 ? 14.484 4.309 5.469 1 74.25 116 GLY A CA 1
ATOM 875 C C . GLY A 1 116 ? 13.133 4.973 5.66 1 74.25 116 GLY A C 1
ATOM 876 O O . GLY A 1 116 ? 12.984 6.168 5.391 1 74.25 116 GLY A O 1
ATOM 877 N N . THR A 1 117 ? 12.234 4.242 6.188 1 88.19 117 THR A N 1
ATOM 878 C CA . THR A 1 117 ? 10.852 4.699 6.242 1 88.19 117 THR A CA 1
ATOM 879 C C . THR A 1 117 ? 10.492 5.176 7.645 1 88.19 117 THR A C 1
ATOM 881 O O . THR A 1 117 ? 9.672 6.082 7.809 1 88.19 117 THR A O 1
ATOM 884 N N . TYR A 1 118 ? 11.242 4.73 8.648 1 89.62 118 TYR A N 1
ATOM 885 C CA . TYR A 1 118 ? 10.875 4.953 10.039 1 89.62 118 TYR A CA 1
ATOM 886 C C . TYR A 1 118 ? 11.008 6.422 10.414 1 89.62 118 TYR A C 1
ATOM 888 O O . TYR A 1 118 ? 10.164 6.969 11.133 1 89.62 118 TYR A O 1
ATOM 896 N N . PRO A 1 119 ? 12.07 7.098 10.023 1 93.44 119 PRO A N 1
ATOM 897 C CA . PRO A 1 119 ? 12.188 8.508 10.406 1 93.44 119 PRO A CA 1
ATOM 898 C C . PRO A 1 119 ? 10.969 9.336 10 1 93.44 119 PRO A C 1
ATOM 900 O O . PRO A 1 119 ? 10.477 10.141 10.789 1 93.44 119 PRO A O 1
ATOM 903 N N . VAL A 1 120 ? 10.508 9.141 8.781 1 95.38 120 VAL A N 1
ATOM 904 C CA . VAL A 1 120 ? 9.344 9.891 8.32 1 95.38 120 VAL A CA 1
ATOM 905 C C . VAL A 1 120 ? 8.109 9.438 9.094 1 95.38 120 VAL A C 1
ATOM 907 O O . VAL A 1 120 ? 7.285 10.266 9.492 1 95.38 120 VAL A O 1
ATOM 910 N N . PHE A 1 121 ? 7.977 8.188 9.305 1 94.88 121 PHE A N 1
ATOM 911 C CA . PHE A 1 121 ? 6.867 7.629 10.07 1 94.88 121 PHE A CA 1
ATOM 912 C C . PHE A 1 121 ? 6.824 8.211 11.477 1 94.88 121 PHE A C 1
ATOM 914 O O . PHE A 1 121 ? 5.773 8.656 11.938 1 94.88 121 PHE A O 1
ATOM 921 N N . SER A 1 122 ? 7.984 8.234 12.125 1 95.5 122 SER A N 1
ATOM 922 C CA . SER A 1 122 ? 8.102 8.781 13.477 1 95.5 122 SER A CA 1
ATOM 923 C C . SER A 1 122 ? 7.715 10.258 13.508 1 95.5 122 SER A C 1
ATOM 925 O O . SER A 1 122 ? 7.098 10.719 14.469 1 95.5 122 SER A O 1
ATOM 927 N N . LYS A 1 123 ? 8.07 11 12.539 1 97 123 LYS A N 1
ATOM 928 C CA . LYS A 1 123 ? 7.699 12.414 12.453 1 97 123 LYS A CA 1
ATOM 929 C C . LYS A 1 123 ? 6.188 12.578 12.344 1 97 123 LYS A C 1
ATOM 931 O O . LYS A 1 123 ? 5.609 13.453 12.992 1 97 123 LYS A O 1
ATOM 936 N N . CYS A 1 124 ? 5.582 11.758 11.492 1 97.69 124 CYS A N 1
ATOM 937 C CA . CYS A 1 124 ? 4.125 11.797 11.383 1 97.69 124 CYS A CA 1
ATOM 938 C C . CYS A 1 124 ? 3.479 11.578 12.75 1 97.69 124 CYS A C 1
ATOM 940 O O . CYS A 1 124 ? 2.596 12.344 13.148 1 97.69 124 CYS A O 1
ATOM 942 N N . LEU A 1 125 ? 3.998 10.578 13.445 1 96.5 125 LEU A N 1
ATOM 943 C CA . LEU A 1 125 ? 3.438 10.258 14.75 1 96.5 125 LEU A CA 1
ATOM 944 C C . LEU A 1 125 ? 3.631 11.414 15.727 1 96.5 125 LEU A C 1
ATOM 946 O O . LEU A 1 125 ? 2.744 11.703 16.531 1 96.5 125 LEU A O 1
ATOM 950 N N . ALA A 1 126 ? 4.719 12.047 15.656 1 97.12 126 ALA A N 1
ATOM 951 C CA . ALA A 1 126 ? 5.051 13.148 16.547 1 97.12 126 ALA A CA 1
ATOM 952 C C . ALA A 1 126 ? 4.133 14.344 16.328 1 97.12 126 ALA A C 1
ATOM 954 O O . ALA A 1 126 ? 3.949 15.18 17.219 1 97.12 126 ALA A O 1
ATOM 955 N N . PHE A 1 127 ? 3.553 14.438 15.133 1 97.25 127 PHE A N 1
ATOM 956 C CA . PHE A 1 127 ? 2.686 15.562 14.805 1 97.25 127 PHE A CA 1
ATOM 957 C C . PHE A 1 127 ? 1.28 15.336 15.352 1 97.25 127 PHE A C 1
ATOM 959 O O . PHE A 1 127 ? 0.547 16.297 15.602 1 97.25 127 PHE A O 1
ATOM 966 N N . ILE A 1 128 ? 0.865 14.141 15.578 1 96.5 128 ILE A N 1
ATOM 967 C CA . ILE A 1 128 ? -0.522 13.781 15.852 1 96.5 128 ILE A CA 1
ATOM 968 C C . ILE A 1 128 ? -0.995 14.484 17.125 1 96.5 128 ILE A C 1
ATOM 970 O O . ILE A 1 128 ? -2.053 15.117 17.125 1 96.5 128 ILE A O 1
ATOM 974 N N . PRO A 1 129 ? -0.166 14.516 18.203 1 96.44 129 PRO A N 1
ATOM 975 C CA . PRO A 1 129 ? -0.643 15.117 19.453 1 96.44 129 PRO A CA 1
ATOM 976 C C . PRO A 1 129 ? -0.756 16.641 19.375 1 96.44 129 PRO A C 1
ATOM 978 O O . PRO A 1 129 ? -1.328 17.266 20.266 1 96.44 129 PRO A O 1
ATOM 981 N N . LYS A 1 130 ? -0.317 17.219 18.344 1 96.44 130 LYS A N 1
ATOM 982 C CA . LYS A 1 130 ? -0.391 18.672 18.188 1 96.44 130 LYS A CA 1
ATOM 983 C C . LYS A 1 130 ? -1.797 19.109 17.781 1 96.44 130 LYS A C 1
ATOM 985 O O . LYS A 1 130 ? -2.109 20.297 17.797 1 96.44 130 LYS A O 1
ATOM 990 N N . PHE A 1 131 ? -2.605 18.188 17.453 1 97.5 131 PHE A N 1
ATOM 991 C CA . PHE A 1 131 ? -3.963 18.484 17 1 97.5 131 PHE A CA 1
ATOM 992 C C . PHE A 1 131 ? -4.984 18.031 18.047 1 97.5 131 PHE A C 1
ATOM 994 O O . PHE A 1 131 ? -4.688 17.188 18.891 1 97.5 131 PHE A O 1
ATOM 1001 N N . ILE A 1 132 ? -6.148 18.625 17.969 1 96.81 132 ILE A N 1
ATOM 1002 C CA . ILE A 1 132 ? -7.27 18.172 18.797 1 96.81 132 ILE A CA 1
ATOM 1003 C C . ILE A 1 132 ? -7.719 16.797 18.328 1 96.81 132 ILE A C 1
ATOM 1005 O O . ILE A 1 132 ? -8.016 15.922 19.141 1 96.81 132 ILE A O 1
ATOM 1009 N N . SER A 1 133 ? -7.727 16.656 16.953 1 96.94 133 SER A N 1
ATOM 1010 C CA . SER A 1 133 ? -8.094 15.359 16.391 1 96.94 133 SER A CA 1
ATOM 1011 C C . SER A 1 133 ? -7.43 15.141 15.023 1 96.94 133 SER A C 1
ATOM 1013 O O . SER A 1 133 ? -7.324 16.078 14.227 1 96.94 133 SER A O 1
ATOM 1015 N N . VAL A 1 134 ? -6.934 13.961 14.898 1 97.5 134 VAL A N 1
ATOM 1016 C CA . VAL A 1 134 ? -6.426 13.516 13.602 1 97.5 134 VAL A CA 1
ATOM 1017 C C . VAL A 1 134 ? -7.043 12.172 13.242 1 97.5 134 VAL A C 1
ATOM 1019 O O . VAL A 1 134 ? -7.035 11.234 14.047 1 97.5 134 VAL A O 1
ATOM 1022 N N . VAL A 1 135 ? -7.613 12.102 12.047 1 96.94 135 VAL A N 1
ATOM 1023 C CA . VAL A 1 135 ? -8.156 10.844 11.539 1 96.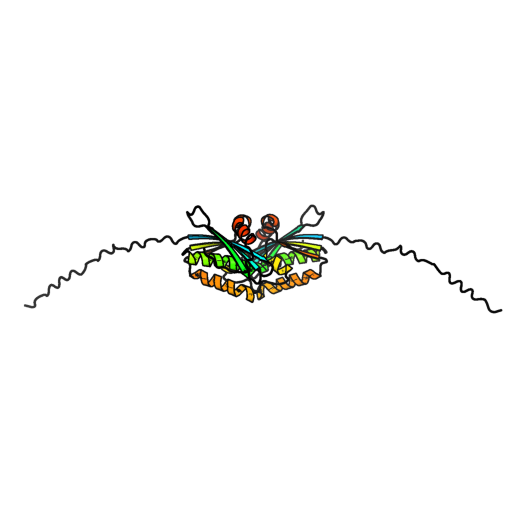94 135 VAL A CA 1
ATOM 1024 C C . VAL A 1 135 ? -7.531 10.516 10.18 1 96.94 135 VAL A C 1
ATOM 1026 O O . VAL A 1 135 ? -7.523 11.359 9.281 1 96.94 135 VAL A O 1
ATOM 1029 N N . PHE A 1 136 ? -6.906 9.375 10.078 1 97.88 136 PHE A N 1
ATOM 1030 C CA . PHE A 1 136 ? -6.441 8.867 8.789 1 97.88 136 PHE A CA 1
ATOM 1031 C C . PHE A 1 136 ? -7.473 7.938 8.164 1 97.88 136 PHE A C 1
ATOM 1033 O O . PHE A 1 136 ? -7.887 6.957 8.789 1 97.88 136 PHE A O 1
ATOM 1040 N N . THR A 1 137 ? -7.836 8.172 6.91 1 96.38 137 THR A N 1
ATOM 1041 C CA . THR A 1 137 ? -8.891 7.398 6.27 1 96.38 137 THR A CA 1
ATOM 1042 C C . THR A 1 137 ? -8.438 6.879 4.91 1 96.38 137 THR A C 1
ATOM 1044 O O . THR A 1 137 ? -7.797 7.602 4.145 1 96.38 137 THR A O 1
ATOM 1047 N N . PHE A 1 138 ? -8.734 5.641 4.66 1 93 138 PHE A N 1
ATOM 1048 C CA . PHE A 1 138 ? -8.523 5.055 3.342 1 93 138 PHE A CA 1
ATOM 1049 C C . PHE A 1 138 ? -9.664 5.426 2.398 1 93 138 PHE A C 1
ATOM 1051 O O . PHE A 1 138 ? -10.836 5.371 2.777 1 93 138 PHE A O 1
ATOM 1058 N N . ILE A 1 139 ? -9.32 5.809 1.248 1 90.81 139 ILE A N 1
ATOM 1059 C CA . ILE A 1 139 ? -10.328 6.051 0.224 1 90.81 139 ILE A CA 1
ATOM 1060 C C . ILE A 1 139 ? -9.914 5.375 -1.081 1 90.81 139 ILE A C 1
ATOM 1062 O O . ILE A 1 139 ? -8.719 5.238 -1.363 1 90.81 139 ILE A O 1
ATOM 1066 N N . PRO A 1 140 ? -10.945 4.984 -1.854 1 86.25 140 PRO A N 1
ATOM 1067 C CA . PRO A 1 140 ? -10.617 4.426 -3.168 1 86.25 140 PRO A CA 1
ATOM 1068 C C . PRO A 1 140 ? -9.906 5.43 -4.074 1 86.25 140 PRO A C 1
ATOM 1070 O O . PRO A 1 140 ? -10.164 6.633 -3.992 1 86.25 140 PRO A O 1
ATOM 1073 N N . ARG A 1 141 ? -9.141 4.957 -4.945 1 83.38 141 ARG A N 1
ATOM 1074 C CA . ARG A 1 141 ? -8.312 5.777 -5.82 1 83.38 141 ARG A CA 1
ATOM 1075 C C . ARG A 1 141 ? -9.164 6.75 -6.629 1 83.38 141 ARG A C 1
ATOM 1077 O O . ARG A 1 141 ? -8.766 7.895 -6.855 1 83.38 141 ARG A O 1
ATOM 1084 N N . TYR A 1 142 ? -10.305 6.238 -7.125 1 83.88 142 TYR A N 1
ATOM 1085 C CA . TYR A 1 142 ? -11.141 7.074 -7.98 1 83.88 142 TYR A CA 1
ATOM 1086 C C . TYR A 1 142 ? -11.633 8.305 -7.223 1 83.88 142 TYR A C 1
ATOM 1088 O O . TYR A 1 142 ? -12 9.305 -7.832 1 83.88 142 TYR A O 1
ATOM 1096 N N . LEU A 1 143 ? -11.641 8.312 -5.914 1 90.19 143 LEU A N 1
ATOM 1097 C CA . LEU A 1 143 ? -12.039 9.453 -5.098 1 90.19 143 LEU A CA 1
ATOM 1098 C C . LEU A 1 143 ? -10.836 10.328 -4.766 1 90.19 143 LEU A C 1
ATOM 1100 O O . LEU A 1 143 ? -10.977 11.398 -4.164 1 90.19 143 LEU A O 1
ATOM 1104 N N . ASN A 1 144 ? -9.609 9.852 -5.152 1 93.12 144 ASN A N 1
ATOM 1105 C CA . ASN A 1 144 ? -8.367 10.562 -4.832 1 93.12 144 ASN A CA 1
ATOM 1106 C C . ASN A 1 144 ? -7.719 11.148 -6.082 1 93.12 144 ASN A C 1
ATOM 1108 O O . ASN A 1 144 ? -6.504 11.359 -6.113 1 93.12 144 ASN A O 1
ATOM 1112 N N . SER A 1 145 ? -8.5 11.391 -7.09 1 90.94 145 SER A N 1
ATOM 1113 C CA . SER A 1 145 ? -8.023 11.688 -8.438 1 90.94 145 SER A CA 1
ATOM 1114 C C . SER A 1 145 ? -7.203 12.977 -8.461 1 90.94 145 SER A C 1
ATOM 1116 O O . SER A 1 145 ? -6.191 13.055 -9.156 1 90.94 145 SER A O 1
ATOM 1118 N N . LEU A 1 146 ? -7.645 13.984 -7.809 1 92.19 146 LEU A N 1
ATOM 1119 C CA . LEU A 1 146 ? -6.945 15.266 -7.844 1 92.19 146 LEU A CA 1
ATOM 1120 C C . LEU A 1 146 ? -5.559 15.148 -7.219 1 92.19 146 LEU A C 1
ATOM 1122 O O . LEU A 1 146 ? -4.578 15.641 -7.777 1 92.19 146 LEU A O 1
ATOM 1126 N N . ALA A 1 147 ? -5.43 14.547 -6.086 1 94.19 147 ALA A N 1
ATOM 1127 C CA . ALA A 1 147 ? -4.133 14.336 -5.445 1 94.19 147 ALA A CA 1
ATOM 1128 C C . ALA A 1 147 ? -3.221 13.484 -6.32 1 94.19 147 ALA A C 1
ATOM 1130 O O . ALA A 1 147 ? -2.025 13.766 -6.445 1 94.19 147 ALA A O 1
ATOM 1131 N N . ASP A 1 148 ? -3.807 12.477 -6.863 1 90.94 148 ASP A N 1
ATOM 1132 C CA . ASP A 1 148 ? -3.076 11.625 -7.797 1 90.94 148 ASP A CA 1
ATOM 1133 C C . ASP A 1 148 ? -2.514 12.43 -8.961 1 90.94 148 ASP A C 1
ATOM 1135 O O . ASP A 1 148 ? -1.345 12.281 -9.32 1 90.94 148 ASP A O 1
ATOM 1139 N N . PHE A 1 149 ? -3.408 13.18 -9.508 1 91.06 149 PHE A N 1
ATOM 1140 C CA . PHE A 1 149 ? -3.021 14.047 -10.617 1 91.06 149 PHE A CA 1
ATOM 1141 C C . PHE A 1 149 ? -1.875 14.961 -10.203 1 91.06 149 PHE A C 1
ATOM 1143 O O . PHE A 1 149 ? -0.884 15.086 -10.93 1 91.06 149 PHE A O 1
ATOM 1150 N N . LEU A 1 150 ? -1.971 15.641 -9.117 1 92.06 150 LEU A N 1
ATOM 1151 C CA . LEU A 1 150 ? -0.957 16.562 -8.625 1 92.06 150 LEU A CA 1
ATOM 1152 C C . LEU A 1 150 ? 0.38 15.859 -8.43 1 92.06 150 LEU A C 1
ATOM 1154 O O . LEU A 1 150 ? 1.427 16.391 -8.812 1 92.06 150 LEU A O 1
ATOM 1158 N N . ALA A 1 151 ? 0.391 14.688 -7.82 1 92.69 151 ALA A N 1
ATOM 1159 C CA . ALA A 1 151 ? 1.611 13.906 -7.621 1 92.69 151 ALA A CA 1
ATOM 1160 C C . ALA A 1 151 ? 2.275 13.578 -8.953 1 92.69 151 ALA A C 1
ATOM 1162 O O . ALA A 1 151 ? 3.502 13.648 -9.078 1 92.69 151 ALA A O 1
ATOM 1163 N N . SER A 1 152 ? 1.4 13.227 -9.914 1 89.12 152 SER A N 1
ATOM 1164 C CA . SER A 1 152 ? 1.914 12.852 -11.227 1 89.12 152 SER A CA 1
ATOM 1165 C C . SER A 1 152 ? 2.529 14.055 -11.945 1 89.12 152 SER A C 1
ATOM 1167 O O . SER A 1 152 ? 3.408 13.891 -12.789 1 89.12 152 SER A O 1
ATOM 1169 N N . GLN A 1 153 ? 2.08 15.219 -11.602 1 88.25 153 GLN A N 1
ATOM 1170 C CA . GLN A 1 153 ? 2.518 16.438 -12.281 1 88.25 153 GLN A CA 1
ATOM 1171 C C . GLN A 1 153 ? 3.711 17.062 -11.57 1 88.25 153 GLN A C 1
ATOM 1173 O O . GLN A 1 153 ? 4.391 17.922 -12.133 1 88.25 153 GLN A O 1
ATOM 1178 N N . ALA A 1 154 ? 3.896 16.609 -10.344 1 87.5 154 ALA A N 1
ATOM 1179 C CA . ALA A 1 154 ? 4.969 17.219 -9.555 1 87.5 154 ALA A CA 1
ATOM 1180 C C . ALA A 1 154 ? 6.328 16.984 -10.211 1 87.5 154 ALA A C 1
ATOM 1182 O O . ALA A 1 154 ? 6.625 15.867 -10.656 1 87.5 154 ALA A O 1
ATOM 1183 N N . ARG A 1 155 ? 6.98 18.062 -10.562 1 75.19 155 ARG A N 1
ATOM 1184 C CA . ARG A 1 155 ? 8.289 17.984 -11.203 1 75.19 155 ARG A CA 1
ATOM 1185 C C . ARG A 1 155 ? 9.375 17.625 -10.195 1 75.19 155 ARG A C 1
ATOM 1187 O O . ARG A 1 155 ? 9.305 18.047 -9.039 1 75.19 155 ARG A O 1
ATOM 1194 N N . ALA A 1 156 ? 10.109 16.641 -10.5 1 65.81 156 ALA A N 1
ATOM 1195 C CA . ALA A 1 156 ? 11.234 16.266 -9.641 1 65.81 156 ALA A CA 1
ATOM 1196 C C . ALA A 1 156 ? 12.164 17.453 -9.414 1 65.81 156 ALA A C 1
ATOM 1198 O O . ALA A 1 156 ? 12.836 17.922 -10.336 1 65.81 156 ALA A O 1
ATOM 1199 N N . ASN A 1 157 ? 11.531 18.547 -9 1 57.25 157 ASN A N 1
ATOM 1200 C CA . ASN A 1 157 ? 12.516 19.609 -8.805 1 57.25 157 ASN A CA 1
ATOM 1201 C C . ASN A 1 157 ? 13.562 19.219 -7.766 1 57.25 157 ASN A C 1
ATOM 1203 O O . ASN A 1 157 ? 13.25 18.531 -6.789 1 57.25 157 ASN A O 1
ATOM 1207 N N . HIS A 1 158 ? 14.734 18.891 -8.219 1 48.22 158 HIS A N 1
ATOM 1208 C CA . HIS A 1 158 ? 15.797 18.703 -7.234 1 48.22 158 HIS A CA 1
ATOM 1209 C C . HIS A 1 158 ? 15.539 19.531 -5.984 1 48.22 158 HIS A C 1
ATOM 1211 O O . HIS A 1 158 ? 16.188 19.328 -4.953 1 48.22 158 HIS A O 1
ATOM 1217 N N . LEU A 1 159 ? 15.094 20.812 -6.191 1 39.28 159 LEU A N 1
ATOM 1218 C CA . LEU A 1 159 ? 15.203 21.719 -5.062 1 39.28 159 LEU A CA 1
ATOM 1219 C C . LEU A 1 159 ? 13.977 21.609 -4.152 1 39.28 159 LEU A C 1
ATOM 1221 O O . LEU A 1 159 ? 12.844 21.734 -4.613 1 39.28 159 LEU A O 1
ATOM 1225 N N . CYS A 1 160 ? 13.883 20.75 -3.229 1 39.12 160 CYS A N 1
ATOM 1226 C CA . CYS A 1 160 ? 12.953 20.797 -2.111 1 39.12 160 CYS A CA 1
ATOM 1227 C C . CYS A 1 160 ? 12.547 22.219 -1.797 1 39.12 160 CYS A C 1
ATOM 1229 O O . CYS A 1 160 ? 13.281 22.953 -1.123 1 39.12 160 CYS A O 1
ATOM 1231 N N . GLN A 1 161 ? 12.164 23.141 -2.707 1 33.09 161 GLN A N 1
ATOM 1232 C CA . GLN A 1 161 ? 11.852 24.469 -2.186 1 33.09 161 GLN A CA 1
ATOM 1233 C C . GLN A 1 161 ? 10.516 24.453 -1.442 1 33.09 161 GLN A C 1
ATOM 1235 O O . GLN A 1 161 ? 9.523 23.938 -1.946 1 33.09 161 GLN A O 1
ATOM 1240 N N . SER A 1 162 ? 10.422 24.297 -0.117 1 32.84 162 SER A N 1
ATOM 1241 C CA . SER A 1 162 ? 9.438 24.766 0.851 1 32.84 162 SER A CA 1
ATOM 1242 C C . SER A 1 162 ? 8.742 26.031 0.357 1 32.84 162 SER A C 1
ATOM 1244 O O . SER A 1 162 ? 8.219 26.812 1.156 1 32.84 162 SER A O 1
ATOM 1246 N N . SER A 1 163 ? 8.523 26.328 -0.917 1 31.12 163 SER A N 1
ATOM 1247 C CA . SER A 1 163 ? 7.879 27.641 -1.062 1 31.12 163 SER A CA 1
ATOM 1248 C C . SER A 1 163 ? 6.418 27.578 -0.64 1 31.12 163 SER A C 1
ATOM 1250 O O . SER A 1 163 ? 5.578 27.031 -1.357 1 31.12 163 SER A O 1
ATOM 1252 N N . LEU A 1 164 ? 6.016 27.328 0.593 1 29.17 164 LEU A N 1
ATOM 1253 C CA . LEU A 1 164 ? 4.785 27.953 1.068 1 29.17 164 LEU A CA 1
ATOM 1254 C C . LEU A 1 164 ? 4.617 29.344 0.466 1 29.17 164 LEU A C 1
ATOM 1256 O O . LEU A 1 164 ? 5.422 30.234 0.734 1 29.17 164 LEU A O 1
ATOM 1260 N N . VAL A 1 165 ? 4.281 29.422 -0.829 1 24.8 165 VAL A N 1
ATOM 1261 C CA . VAL A 1 165 ? 3.713 30.719 -1.179 1 24.8 165 VAL A CA 1
ATOM 1262 C C . VAL A 1 165 ? 2.475 30.984 -0.325 1 24.8 165 VAL A C 1
ATOM 1264 O O . VAL A 1 165 ? 1.699 30.078 -0.04 1 24.8 165 VAL A O 1
ATOM 1267 N N . MET B 1 1 ? -20.781 45.125 81.688 1 26.7 1 MET B N 1
ATOM 1268 C CA . MET B 1 1 ? -21.609 45.5 80.5 1 26.7 1 MET B CA 1
ATOM 1269 C C . MET B 1 1 ? -20.906 45.219 79.188 1 26.7 1 MET B C 1
ATOM 1271 O O . MET B 1 1 ? -20.031 45.938 78.812 1 26.7 1 MET B O 1
ATOM 1275 N N . LEU B 1 2 ? -20.547 43.875 79 1 27.61 2 LEU B N 1
ATOM 1276 C CA . LEU B 1 2 ? -19.641 43.344 78 1 27.61 2 LEU B CA 1
ATOM 1277 C C . LEU B 1 2 ? -20.219 43.562 76.562 1 27.61 2 LEU B C 1
ATOM 1279 O O . LEU B 1 2 ? -21.375 43.188 76.312 1 27.61 2 LEU B O 1
ATOM 1283 N N . ALA B 1 3 ? -19.797 44.688 75.875 1 28.86 3 ALA B N 1
ATOM 1284 C CA . ALA B 1 3 ? -20.203 45.156 74.562 1 28.86 3 ALA B CA 1
ATOM 1285 C C . ALA B 1 3 ? -20.188 44 73.562 1 28.86 3 ALA B C 1
ATOM 1287 O O . ALA B 1 3 ? -19.203 43.25 73.438 1 28.86 3 ALA B O 1
ATOM 1288 N N . GLU B 1 4 ? -21.344 43.375 73.188 1 27.53 4 GLU B N 1
ATOM 1289 C CA . GLU B 1 4 ? -21.719 42.375 72.25 1 27.53 4 GLU B CA 1
ATOM 1290 C C . GLU B 1 4 ? -21.359 42.812 70.812 1 27.53 4 GLU B C 1
ATOM 1292 O O . GLU B 1 4 ? -21.844 43.812 70.312 1 27.53 4 GLU B O 1
ATOM 1297 N N . VAL B 1 5 ? -20.016 42.781 70.438 1 28.56 5 VAL B N 1
ATOM 1298 C CA . VAL B 1 5 ? -19.5 43.156 69.125 1 28.56 5 VAL B CA 1
ATOM 1299 C C . VAL B 1 5 ? -20.359 42.5 68.062 1 28.56 5 VAL B C 1
ATOM 1301 O O . VAL B 1 5 ? -20.531 41.281 68 1 28.56 5 VAL B O 1
ATOM 1304 N N . ASN B 1 6 ? -21.469 43.156 67.562 1 28.59 6 ASN B N 1
ATOM 1305 C CA . ASN B 1 6 ? -22.438 42.906 66.5 1 28.59 6 ASN B CA 1
ATOM 1306 C C . ASN B 1 6 ? -21.734 42.688 65.188 1 28.59 6 ASN B C 1
ATOM 1308 O O . ASN B 1 6 ? -21.359 43.656 64.5 1 28.59 6 ASN B O 1
ATOM 1312 N N . ASN B 1 7 ? -20.547 41.969 65.062 1 28.12 7 ASN B N 1
ATOM 1313 C CA . ASN B 1 7 ? -19.812 41.875 63.812 1 28.12 7 ASN B CA 1
ATOM 1314 C C . ASN B 1 7 ? -20.719 41.406 62.656 1 28.12 7 ASN B C 1
ATOM 1316 O O . ASN B 1 7 ? -21.141 40.25 62.625 1 28.12 7 ASN B O 1
ATOM 1320 N N . ASN B 1 8 ? -21.625 42.281 62.156 1 28.27 8 ASN B N 1
ATOM 1321 C CA . ASN B 1 8 ? -22.578 42.188 61.062 1 28.27 8 ASN B CA 1
ATOM 1322 C C . ASN B 1 8 ? -21.875 41.781 59.75 1 28.27 8 ASN B C 1
ATOM 1324 O O . ASN B 1 8 ? -21.719 42.594 58.844 1 28.27 8 ASN B O 1
ATOM 1328 N N . TYR B 1 9 ? -20.594 41.281 59.75 1 27.59 9 TYR B N 1
ATOM 1329 C CA . TYR B 1 9 ? -20.016 41.094 58.406 1 27.59 9 TYR B CA 1
ATOM 1330 C C . TYR B 1 9 ? -20.906 40.188 57.562 1 27.59 9 TYR B C 1
ATOM 1332 O O . TYR B 1 9 ? -21.25 39.094 57.969 1 27.59 9 TYR B O 1
ATOM 1340 N N . ASP B 1 10 ? -21.844 40.844 56.875 1 31.81 10 ASP B N 1
ATOM 1341 C CA . ASP B 1 10 ? -22.75 40.188 55.938 1 31.81 10 ASP B CA 1
ATOM 1342 C C . ASP B 1 10 ? -21.984 39.406 54.906 1 31.81 10 ASP B C 1
ATOM 1344 O O . ASP B 1 10 ? -21.297 40 54.031 1 31.81 10 ASP B O 1
ATOM 1348 N N . PRO B 1 11 ? -21.312 38.25 55.094 1 26.95 11 PRO B N 1
ATOM 1349 C CA . PRO B 1 11 ? -20.406 37.531 54.219 1 26.95 11 PRO B CA 1
ATOM 1350 C C . PRO B 1 11 ? -21.031 37.219 52.875 1 26.95 11 PRO B C 1
ATOM 1352 O O . PRO B 1 11 ? -20.391 36.594 52.031 1 26.95 11 PRO B O 1
ATOM 1355 N N . ARG B 1 12 ? -22.422 37.125 52.781 1 33.41 12 ARG B N 1
ATOM 1356 C CA . ARG B 1 12 ? -22.938 36.344 51.656 1 33.41 12 ARG B CA 1
ATOM 1357 C C . ARG B 1 12 ? -22.75 37.094 50.344 1 33.41 12 ARG B C 1
ATOM 1359 O O . ARG B 1 12 ? -23.656 37.75 49.875 1 33.41 12 ARG B O 1
ATOM 1366 N N . VAL B 1 13 ? -21.844 38.156 50.375 1 28.8 13 VAL B N 1
ATOM 1367 C CA . VAL B 1 13 ? -21.781 38.625 49 1 28.8 13 VAL B CA 1
ATOM 1368 C C . VAL B 1 13 ? -21.641 37.438 48.062 1 28.8 13 VAL B C 1
ATOM 1370 O O . VAL B 1 13 ? -20.609 36.75 48.062 1 28.8 13 VAL B O 1
ATOM 1373 N N . ILE B 1 14 ? -22.656 36.688 47.906 1 31.25 14 ILE B N 1
ATOM 1374 C CA . ILE B 1 14 ? -22.766 35.656 46.844 1 31.25 14 ILE B CA 1
ATOM 1375 C C . ILE B 1 14 ? -22.328 36.25 45.5 1 31.25 14 ILE B C 1
ATOM 1377 O O . ILE B 1 14 ? -22.938 37.219 45.031 1 31.25 14 ILE B O 1
ATOM 1381 N N . LEU B 1 15 ? -21 36.469 45.344 1 30.8 15 LEU B N 1
ATOM 1382 C CA . LEU B 1 15 ? -20.578 36.75 43.969 1 30.8 15 LEU B CA 1
ATOM 1383 C C . LEU B 1 15 ? -21.469 35.969 42.969 1 30.8 15 LEU B C 1
ATOM 1385 O O . LEU B 1 15 ? -21.766 34.812 43.188 1 30.8 15 LEU B O 1
ATOM 1389 N N . GLU B 1 16 ? -22.438 36.688 42.438 1 33.69 16 GLU B N 1
ATOM 1390 C CA . GLU B 1 16 ? -23.234 36.125 41.375 1 33.69 16 GLU B CA 1
ATOM 1391 C C . GLU B 1 16 ? -22.344 35.375 40.375 1 33.69 16 GLU B C 1
ATOM 1393 O O . GLU B 1 16 ? -21.312 35.875 39.938 1 33.69 16 GLU B O 1
ATOM 1398 N N . PRO B 1 17 ? -22.219 34.031 40.406 1 32.97 17 PRO B N 1
ATOM 1399 C CA . PRO B 1 17 ? -21.484 33.188 39.469 1 32.97 17 PRO B CA 1
ATOM 1400 C C . PRO B 1 17 ? -21.719 33.594 38 1 32.97 17 PRO B C 1
ATOM 1402 O O . PRO B 1 17 ? -21.375 32.844 37.094 1 32.97 17 PRO B O 1
ATOM 1405 N N . ASP B 1 18 ? -22.484 34.656 37.719 1 35 18 ASP B N 1
ATOM 1406 C CA . ASP B 1 18 ? -22.922 34.75 36.312 1 35 18 ASP B CA 1
ATOM 1407 C C . ASP B 1 18 ? -21.719 34.906 35.375 1 35 18 ASP B C 1
ATOM 1409 O O . ASP B 1 18 ? -21.875 34.781 34.156 1 35 18 ASP B O 1
ATOM 1413 N N . GLN B 1 19 ? -20.766 35.75 35.75 1 35.78 19 GLN B N 1
ATOM 1414 C CA . GLN B 1 19 ? -19.875 35.969 34.625 1 35.78 19 GLN B CA 1
ATOM 1415 C C . GLN B 1 19 ? -19.281 34.656 34.125 1 35.78 19 GLN B C 1
ATOM 1417 O O . GLN B 1 19 ? -18.25 34.219 34.625 1 35.78 19 GLN B O 1
ATOM 1422 N N . VAL B 1 20 ? -19.984 33.594 34.125 1 32.59 20 VAL B N 1
ATOM 1423 C CA . VAL B 1 20 ? -19.469 32.469 33.375 1 32.59 20 VAL B CA 1
ATOM 1424 C C . VAL B 1 20 ? -18.766 32.969 32.094 1 32.59 20 VAL B C 1
ATOM 1426 O O . VAL B 1 20 ? -19.344 33.75 31.359 1 32.59 20 VAL B O 1
ATOM 1429 N N . GLN B 1 21 ? -17.438 33.188 32.062 1 34.97 21 GLN B N 1
ATOM 1430 C CA . GLN B 1 21 ? -16.625 33.375 30.875 1 34.97 21 GLN B CA 1
ATOM 1431 C C . GLN B 1 21 ? -17.281 32.719 29.672 1 34.97 21 GLN B C 1
ATOM 1433 O O . GLN B 1 21 ? -17.734 31.562 29.75 1 34.97 21 GLN B O 1
ATOM 1438 N N . GLN B 1 22 ? -18.109 33.406 28.812 1 35.41 22 GLN B N 1
ATOM 1439 C CA . GLN B 1 22 ? -18.391 32.969 27.453 1 35.41 22 GLN B CA 1
ATOM 1440 C C . GLN B 1 22 ? -17.281 32.062 26.922 1 35.41 22 GLN B C 1
ATOM 1442 O O . GLN B 1 22 ? -16.172 32.531 26.688 1 35.41 22 GLN B O 1
ATOM 1447 N N . GLN B 1 23 ? -16.938 30.922 27.484 1 36.75 23 GLN B N 1
ATOM 1448 C CA . GLN B 1 23 ? -16.172 29.953 26.703 1 36.75 23 GLN B CA 1
ATOM 1449 C C . GLN B 1 23 ? -16.484 30.094 25.203 1 36.75 23 GLN B C 1
ATOM 1451 O O . GLN B 1 23 ? -17.594 29.797 24.766 1 36.75 23 GLN B O 1
ATOM 1456 N N . SER B 1 24 ? -16.312 31.25 24.516 1 37.22 24 SER B N 1
ATOM 1457 C CA . SER B 1 24 ? -16.297 31.234 23.062 1 37.22 24 SER B CA 1
ATOM 1458 C C . SER B 1 24 ? -16.047 29.844 22.516 1 37.22 24 SER B C 1
ATOM 1460 O O . SER B 1 24 ? -15.078 29.188 22.906 1 37.22 24 SER B O 1
ATOM 1462 N N . ASN B 1 25 ? -16.922 28.938 22.438 1 42.47 25 ASN B N 1
ATOM 1463 C CA . ASN B 1 25 ? -16.953 27.688 21.688 1 42.47 25 ASN B CA 1
ATOM 1464 C C . ASN B 1 25 ? -16.047 27.75 20.453 1 42.47 25 ASN B C 1
ATOM 1466 O O . ASN B 1 25 ? -16.453 28.266 19.406 1 42.47 25 ASN B O 1
ATOM 1470 N N . VAL B 1 26 ? -14.922 28.422 20.422 1 44.88 26 VAL B N 1
ATOM 1471 C CA . VAL B 1 26 ? -14.016 28.438 19.281 1 44.88 26 VAL B CA 1
ATOM 1472 C C . VAL B 1 26 ? -14.109 27.109 18.531 1 44.88 26 VAL B C 1
ATOM 1474 O O . VAL B 1 26 ? -13.75 26.062 19.062 1 44.88 26 VAL B O 1
ATOM 1477 N N . GLU B 1 27 ? -15.188 26.844 17.781 1 56.5 27 GLU B N 1
ATOM 1478 C CA . GLU B 1 27 ? -15.305 25.703 16.875 1 56.5 27 GLU B CA 1
ATOM 1479 C C . GLU B 1 27 ? -13.953 25.344 16.266 1 56.5 27 GLU B C 1
ATOM 1481 O O . GLU B 1 27 ? -13.273 26.203 15.695 1 56.5 27 GLU B O 1
ATOM 1486 N N . ALA B 1 28 ? -13.242 24.453 16.781 1 66.31 28 ALA B N 1
ATOM 1487 C CA . ALA B 1 28 ? -11.961 23.984 16.266 1 66.31 28 ALA B CA 1
ATOM 1488 C C . ALA B 1 28 ? -11.953 23.969 14.742 1 66.31 28 ALA B C 1
ATOM 1490 O O . ALA B 1 28 ? -12.906 23.5 14.117 1 66.31 28 ALA B O 1
ATOM 1491 N N . SER B 1 29 ? -11.117 24.797 14.188 1 86.69 29 SER B N 1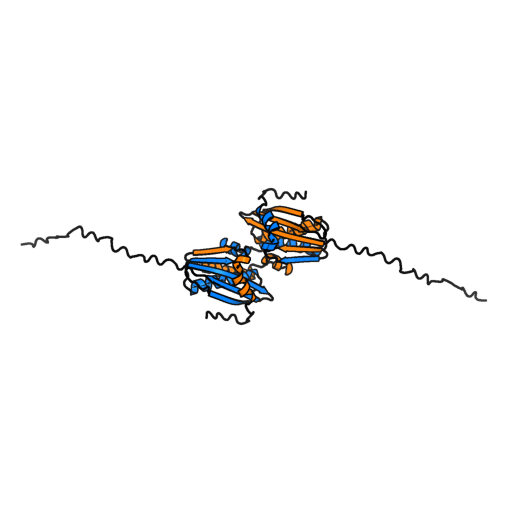
ATOM 1492 C CA . SER B 1 29 ? -10.945 24.812 12.742 1 86.69 29 SER B CA 1
ATOM 1493 C C . SER B 1 29 ? -10.727 23.391 12.195 1 86.69 29 SER B C 1
ATOM 1495 O O . SER B 1 29 ? -9.977 22.609 12.781 1 86.69 29 SER B O 1
ATOM 1497 N N . ALA B 1 30 ? -11.648 23 11.305 1 92.94 30 ALA B N 1
ATOM 1498 C CA . ALA B 1 30 ? -11.594 21.656 10.734 1 92.94 30 ALA B CA 1
ATOM 1499 C C . ALA B 1 30 ? -11.125 21.688 9.289 1 92.94 30 ALA B C 1
ATOM 1501 O O . ALA B 1 30 ? -11.273 22.703 8.602 1 92.94 30 ALA B O 1
ATOM 1502 N N . GLY B 1 31 ? -10.359 20.703 8.898 1 94.94 31 GLY B N 1
ATOM 1503 C CA . GLY B 1 31 ? -9.914 20.578 7.516 1 94.94 31 GLY B CA 1
ATOM 1504 C C . GLY B 1 31 ? -9.789 19.141 7.059 1 94.94 31 GLY B C 1
ATOM 1505 O O . GLY B 1 31 ? -9.523 18.25 7.867 1 94.94 31 GLY B O 1
ATOM 1506 N N . CYS B 1 32 ? -10.062 18.953 5.746 1 96.38 32 CYS B N 1
ATOM 1507 C CA . CYS B 1 32 ? -9.898 17.641 5.113 1 96.38 32 CYS B CA 1
ATOM 1508 C C . CYS B 1 32 ? -8.797 17.688 4.059 1 96.38 32 CYS B C 1
ATOM 1510 O O . CYS B 1 32 ? -8.75 18.609 3.238 1 96.38 32 CYS B O 1
ATOM 1512 N N . PHE B 1 33 ? -7.949 16.688 4.141 1 97.81 33 PHE B N 1
ATOM 1513 C CA . PHE B 1 33 ? -6.812 16.609 3.227 1 97.81 33 PHE B CA 1
ATOM 1514 C C . PHE B 1 33 ? -6.859 15.328 2.412 1 97.81 33 PHE B C 1
ATOM 1516 O O . PHE B 1 33 ? -7.188 14.266 2.941 1 97.81 33 PHE B O 1
ATOM 1523 N N . GLN B 1 34 ? -6.594 15.422 1.124 1 97.81 34 GLN B N 1
ATOM 1524 C CA . GLN B 1 34 ? -6.332 14.266 0.266 1 97.81 34 GLN B CA 1
ATOM 1525 C C . GLN B 1 34 ? -4.887 14.266 -0.222 1 97.81 34 GLN B C 1
ATOM 1527 O O . GLN B 1 34 ? -4.383 15.281 -0.703 1 97.81 34 GLN B O 1
ATOM 1532 N N . VAL B 1 35 ? -4.23 13.078 -0.075 1 98.06 35 VAL B N 1
ATOM 1533 C CA . VAL B 1 35 ? -2.809 13.039 -0.396 1 98.06 35 VAL B CA 1
ATOM 1534 C C . VAL B 1 35 ? -2.516 11.859 -1.315 1 98.06 35 VAL B C 1
ATOM 1536 O O . VAL B 1 35 ? -3.246 10.859 -1.31 1 98.06 35 VAL B O 1
ATOM 1539 N N . ASP B 1 36 ? -1.493 11.984 -2.08 1 96.06 36 ASP B N 1
ATOM 1540 C CA . ASP B 1 36 ? -0.94 10.906 -2.898 1 96.06 36 ASP B CA 1
ATOM 1541 C C . ASP B 1 36 ? 0.53 11.164 -3.221 1 96.06 36 ASP B C 1
ATOM 1543 O O . ASP B 1 36 ? 1.014 12.289 -3.088 1 96.06 36 ASP B O 1
ATOM 1547 N N . ALA B 1 37 ? 1.2 10.086 -3.555 1 95.88 37 ALA B N 1
ATOM 1548 C CA . ALA B 1 37 ? 2.605 10.195 -3.938 1 95.88 37 ALA B CA 1
ATOM 1549 C C . ALA B 1 37 ? 2.949 9.211 -5.051 1 95.88 37 ALA B C 1
ATOM 1551 O O . ALA B 1 37 ? 2.26 8.203 -5.234 1 95.88 37 ALA B O 1
ATOM 1552 N N . SER B 1 38 ? 3.877 9.57 -5.801 1 91.81 38 SER B N 1
ATOM 1553 C CA . SER B 1 38 ? 4.551 8.664 -6.727 1 91.81 38 SER B CA 1
ATOM 1554 C C . SER B 1 38 ? 6.043 8.578 -6.426 1 91.81 38 SER B C 1
ATOM 1556 O O . SER B 1 38 ? 6.609 9.477 -5.809 1 91.81 38 SER B O 1
ATOM 1558 N N . PHE B 1 39 ? 6.625 7.434 -6.793 1 91.25 39 PHE B N 1
ATOM 1559 C CA . PHE B 1 39 ? 8.039 7.211 -6.52 1 91.25 39 PHE B CA 1
ATOM 1560 C C . PHE B 1 39 ? 8.727 6.57 -7.719 1 91.25 39 PHE B C 1
ATOM 1562 O O . PHE B 1 39 ? 8.258 5.555 -8.234 1 91.25 39 PHE B O 1
ATOM 1569 N N . ALA B 1 40 ? 9.781 7.195 -8.117 1 89.19 40 ALA B N 1
ATOM 1570 C CA . ALA B 1 40 ? 10.609 6.668 -9.195 1 89.19 40 ALA B CA 1
ATOM 1571 C C . ALA B 1 40 ? 12.016 7.258 -9.148 1 89.19 40 ALA B C 1
ATOM 1573 O O . ALA B 1 40 ? 12.188 8.461 -8.914 1 89.19 40 ALA B O 1
ATOM 1574 N N . ASP B 1 41 ? 13.008 6.371 -9.297 1 91.06 41 ASP B N 1
ATOM 1575 C CA . ASP B 1 41 ? 14.398 6.797 -9.422 1 91.06 41 ASP B CA 1
ATOM 1576 C C . ASP B 1 41 ? 14.836 7.609 -8.203 1 91.06 41 ASP B C 1
ATOM 1578 O O . ASP B 1 41 ? 15.422 8.688 -8.352 1 91.06 41 ASP B O 1
ATOM 1582 N N . GLY B 1 42 ? 14.391 7.227 -7.09 1 90.19 42 GLY B N 1
ATOM 1583 C CA . GLY B 1 42 ? 14.844 7.828 -5.848 1 90.19 42 GLY B CA 1
ATOM 1584 C C . GLY B 1 42 ? 14.109 9.109 -5.5 1 90.19 42 GLY B C 1
ATOM 1585 O O . GLY B 1 42 ? 14.438 9.773 -4.52 1 90.19 42 GLY B O 1
ATOM 1586 N N . ILE B 1 43 ? 13.109 9.438 -6.367 1 94.25 43 ILE B N 1
ATOM 1587 C CA . ILE B 1 43 ? 12.422 10.703 -6.164 1 94.25 43 ILE B CA 1
ATOM 1588 C C . ILE B 1 43 ? 10.953 10.453 -5.832 1 94.25 43 ILE B C 1
ATOM 1590 O O . ILE B 1 43 ? 10.273 9.711 -6.539 1 94.25 43 ILE B O 1
ATOM 1594 N N . ALA B 1 44 ? 10.539 11.039 -4.75 1 95 44 ALA B N 1
ATOM 1595 C CA . ALA B 1 44 ? 9.125 11.078 -4.398 1 95 44 ALA B CA 1
ATOM 1596 C C . ALA B 1 44 ? 8.461 12.344 -4.93 1 95 44 ALA B C 1
ATOM 1598 O O . ALA B 1 44 ? 8.992 13.445 -4.77 1 95 44 ALA B O 1
ATOM 1599 N N . ARG B 1 45 ? 7.379 12.148 -5.594 1 96.5 45 ARG B N 1
ATOM 1600 C CA . ARG B 1 45 ? 6.531 13.25 -6.031 1 96.5 45 ARG B CA 1
ATOM 1601 C C . ARG B 1 45 ? 5.188 13.227 -5.309 1 96.5 45 ARG B C 1
ATOM 1603 O O . ARG B 1 45 ? 4.484 12.219 -5.328 1 96.5 45 ARG B O 1
ATOM 1610 N N . ILE B 1 46 ? 4.844 14.391 -4.723 1 96.94 46 ILE B N 1
ATOM 1611 C CA . ILE B 1 46 ? 3.752 14.422 -3.76 1 96.94 46 ILE B CA 1
ATOM 1612 C C . ILE B 1 46 ? 2.666 15.383 -4.242 1 96.94 46 ILE B C 1
ATOM 1614 O O . ILE B 1 46 ? 2.969 16.438 -4.809 1 96.94 46 ILE B O 1
ATOM 1618 N N . GLY B 1 47 ? 1.424 14.953 -4.008 1 96.88 47 GLY B N 1
ATOM 1619 C CA . GLY B 1 47 ? 0.261 15.805 -4.195 1 96.88 47 GLY B CA 1
ATOM 1620 C C . GLY B 1 47 ? -0.631 15.875 -2.971 1 96.88 47 GLY B C 1
ATOM 1621 O O . GLY B 1 47 ? -0.961 14.852 -2.375 1 96.88 47 GLY B O 1
ATOM 1622 N N . VAL B 1 48 ? -0.958 17.109 -2.586 1 97.25 48 VAL B N 1
ATOM 1623 C CA . VAL B 1 48 ? -1.829 17.344 -1.438 1 97.25 48 VAL B CA 1
ATOM 1624 C C . VAL B 1 48 ? -2.963 18.297 -1.833 1 97.25 48 VAL B C 1
ATOM 1626 O O . VAL B 1 48 ? -2.725 19.328 -2.445 1 97.25 48 VAL B O 1
ATOM 1629 N N . VAL B 1 49 ? -4.164 17.922 -1.462 1 97.06 49 VAL B N 1
ATOM 1630 C CA . VAL B 1 49 ? -5.348 18.75 -1.653 1 97.06 49 VAL B CA 1
ATOM 1631 C C . VAL B 1 49 ? -5.957 19.094 -0.298 1 97.06 49 VAL B C 1
ATOM 1633 O O . VAL B 1 49 ? -6.141 18.219 0.553 1 97.06 49 VAL B O 1
ATOM 1636 N N . VAL B 1 50 ? -6.242 20.312 -0.113 1 95.25 50 VAL B N 1
ATOM 1637 C CA . VAL B 1 50 ? -6.801 20.797 1.146 1 95.25 50 VAL B CA 1
ATOM 1638 C C . VAL B 1 50 ? -8.234 21.266 0.93 1 95.25 50 VAL B C 1
ATOM 1640 O O . VAL B 1 50 ? -8.492 22.141 0.091 1 95.25 50 VAL B O 1
ATOM 1643 N N . LYS B 1 51 ? -9.094 20.672 1.636 1 92.56 51 LYS B N 1
ATOM 1644 C CA . LYS B 1 51 ? -10.5 21.078 1.624 1 92.56 51 LYS B CA 1
ATOM 1645 C C . LYS B 1 51 ? -10.938 21.578 3 1 92.56 51 LYS B C 1
ATOM 1647 O O . LYS B 1 51 ? -10.836 20.844 3.988 1 92.56 51 LYS B O 1
ATOM 1652 N N . ARG B 1 52 ? -11.383 22.797 3.102 1 87.5 52 ARG B N 1
ATOM 1653 C CA . ARG B 1 52 ? -11.875 23.375 4.348 1 87.5 52 ARG B CA 1
ATOM 1654 C C . ARG B 1 52 ? -13.391 23.547 4.316 1 87.5 52 ARG B C 1
ATOM 1656 O O . ARG B 1 52 ? -13.961 23.906 3.279 1 87.5 52 ARG B O 1
ATOM 1663 N N . PRO B 1 53 ? -13.977 23.172 5.402 1 81.38 53 PRO B N 1
ATOM 1664 C CA . PRO B 1 53 ? -15.422 23.391 5.441 1 81.38 53 PRO B CA 1
ATOM 1665 C C . PRO B 1 53 ? -15.828 24.812 5.066 1 81.38 53 PRO B C 1
ATOM 1667 O O . PRO B 1 53 ? -15.203 25.781 5.523 1 81.38 53 PRO B O 1
ATOM 1670 N N . GLY B 1 54 ? -16.812 24.844 4.258 1 77.19 54 GLY B N 1
ATOM 1671 C CA . GLY B 1 54 ? -17.406 26.125 3.924 1 77.19 54 GLY B CA 1
ATOM 1672 C C . GLY B 1 54 ? -16.625 26.875 2.852 1 77.19 54 GLY B C 1
ATOM 1673 O O . GLY B 1 54 ? -17.094 27.891 2.34 1 77.19 54 GLY B O 1
ATOM 1674 N N . ALA B 1 55 ? -15.328 26.438 2.641 1 75.62 55 ALA B N 1
ATOM 1675 C CA . ALA B 1 55 ? -14.539 27.094 1.597 1 75.62 55 ALA B CA 1
ATOM 1676 C C . ALA B 1 55 ? -14.906 26.547 0.217 1 75.62 55 ALA B C 1
ATOM 1678 O O . ALA B 1 55 ? -15.156 25.359 0.056 1 75.62 55 ALA B O 1
ATOM 1679 N N . ALA B 1 56 ? -15.289 27.328 -0.713 1 72.62 56 ALA B N 1
ATOM 1680 C CA . ALA B 1 56 ? -15.672 26.922 -2.066 1 72.62 56 ALA B CA 1
ATOM 1681 C C . ALA B 1 56 ? -14.484 26.344 -2.822 1 72.62 56 ALA B C 1
ATOM 1683 O O . ALA B 1 56 ? -14.625 25.359 -3.541 1 72.62 56 ALA B O 1
ATOM 1684 N N . ASP B 1 57 ? -13.289 26.938 -2.557 1 79.62 57 ASP B N 1
ATOM 1685 C CA . ASP B 1 57 ? -12.133 26.5 -3.328 1 79.62 57 ASP B CA 1
ATOM 1686 C C . ASP B 1 57 ? -11.203 25.641 -2.482 1 79.62 57 ASP B C 1
ATOM 1688 O O . ASP B 1 57 ? -11.086 25.844 -1.273 1 79.62 57 ASP B O 1
ATOM 1692 N N . SER B 1 58 ? -10.766 24.531 -3.156 1 84.44 58 SER B N 1
ATOM 1693 C CA . SER B 1 58 ? -9.734 23.719 -2.525 1 84.44 58 SER B CA 1
ATOM 1694 C C . SER B 1 58 ? -8.344 24.25 -2.84 1 84.44 58 SER B C 1
ATOM 1696 O O . SER B 1 58 ? -8.125 24.844 -3.895 1 84.44 58 SER B O 1
ATOM 1698 N N . GLU B 1 59 ? -7.504 24.219 -1.796 1 90.19 59 GLU B N 1
ATOM 1699 C CA . GLU B 1 59 ? -6.086 24.5 -2 1 90.19 59 GLU B CA 1
ATOM 1700 C C . GLU B 1 59 ? -5.312 23.219 -2.311 1 90.19 59 GLU B C 1
ATOM 1702 O O . GLU B 1 59 ? -5.738 22.125 -1.94 1 90.19 59 GLU B O 1
ATOM 1707 N N . SER B 1 60 ? -4.309 23.375 -3.146 1 92.25 60 SER B N 1
ATOM 1708 C CA . SER B 1 60 ? -3.49 22.219 -3.506 1 92.25 60 SER B CA 1
ATOM 1709 C C . SER B 1 60 ? -2.006 22.562 -3.486 1 92.25 60 SER B C 1
ATOM 1711 O O . SER B 1 60 ? -1.633 23.734 -3.654 1 92.25 60 SER B O 1
ATOM 1713 N N . CYS B 1 61 ? -1.208 21.578 -3.199 1 91.75 61 CYS B N 1
ATOM 1714 C CA . CYS B 1 61 ? 0.242 21.734 -3.219 1 91.75 61 CYS B CA 1
ATOM 1715 C C . CYS B 1 61 ? 0.915 20.5 -3.809 1 91.75 61 CYS B C 1
ATOM 1717 O O . CYS B 1 61 ? 0.402 19.391 -3.682 1 91.75 61 CYS B O 1
ATOM 1719 N N . GLN B 1 62 ? 1.968 20.781 -4.531 1 94.38 62 GLN B N 1
ATOM 1720 C CA . GLN B 1 62 ? 2.826 19.719 -5.066 1 94.38 62 GLN B CA 1
ATOM 1721 C C . GLN B 1 62 ? 4.277 19.938 -4.652 1 94.38 62 GLN B C 1
ATOM 1723 O O . GLN B 1 62 ? 4.73 21.078 -4.508 1 94.38 62 GLN B O 1
ATOM 1728 N N . SER B 1 63 ? 4.934 18.875 -4.445 1 94.25 63 SER B N 1
ATOM 1729 C CA . SER B 1 63 ? 6.352 18.938 -4.105 1 94.25 63 SER B CA 1
ATOM 1730 C C . SER B 1 63 ? 7.066 17.641 -4.449 1 94.25 63 SER B C 1
ATOM 1732 O O . SER B 1 63 ? 6.43 16.672 -4.859 1 94.25 63 SER B O 1
ATOM 1734 N N . SER B 1 64 ? 8.375 17.656 -4.418 1 95.81 64 SER B N 1
ATOM 1735 C CA . SER B 1 64 ? 9.18 16.453 -4.621 1 95.81 64 SER B CA 1
ATOM 1736 C C . SER B 1 64 ? 10.352 16.422 -3.646 1 95.81 64 SER B C 1
ATOM 1738 O O . SER B 1 64 ? 10.789 17.453 -3.145 1 95.81 64 SER B O 1
ATOM 1740 N N . CYS B 1 65 ? 10.773 15.273 -3.344 1 95.12 65 CYS B N 1
ATOM 1741 C CA . CYS B 1 65 ? 11.922 15.086 -2.463 1 95.12 65 CYS B CA 1
ATOM 1742 C C . CYS B 1 65 ? 12.57 13.727 -2.693 1 95.12 65 CYS B C 1
ATOM 1744 O O . CYS B 1 65 ? 12.016 12.891 -3.408 1 95.12 65 CYS B O 1
ATOM 1746 N N . LEU B 1 66 ? 13.75 13.539 -2.156 1 94.12 66 LEU B N 1
ATOM 1747 C CA . LEU B 1 66 ? 14.398 12.234 -2.193 1 94.12 66 LEU B CA 1
ATOM 1748 C C . LEU B 1 66 ? 13.695 11.25 -1.269 1 94.12 66 LEU B C 1
ATOM 1750 O O . LEU B 1 66 ? 13.195 11.633 -0.208 1 94.12 66 LEU B O 1
ATOM 1754 N N . ALA B 1 67 ? 13.57 10.094 -1.642 1 92.38 67 ALA B N 1
ATOM 1755 C CA . ALA B 1 67 ? 13.016 9.008 -0.841 1 92.38 67 ALA B CA 1
ATOM 1756 C C . ALA B 1 67 ? 13.672 7.676 -1.19 1 92.38 67 ALA B C 1
ATOM 1758 O O . ALA B 1 67 ? 14.297 7.543 -2.242 1 92.38 67 ALA B O 1
ATOM 1759 N N . HIS B 1 68 ? 13.555 6.773 -0.303 1 88.94 68 HIS B N 1
ATOM 1760 C CA . HIS B 1 68 ? 14.18 5.473 -0.513 1 88.94 68 HIS B CA 1
ATOM 1761 C C . HIS B 1 68 ? 13.234 4.508 -1.214 1 88.94 68 HIS B C 1
ATOM 1763 O O . HIS B 1 68 ? 13.68 3.6 -1.922 1 88.94 68 HIS B O 1
ATOM 1769 N N . ASN B 1 69 ? 11.938 4.652 -1.026 1 88.12 69 ASN B N 1
ATOM 1770 C CA . ASN B 1 69 ? 10.922 3.762 -1.573 1 88.12 69 ASN B CA 1
ATOM 1771 C C . ASN B 1 69 ? 9.547 4.426 -1.598 1 88.12 69 ASN B C 1
ATOM 1773 O O . ASN B 1 69 ? 9.391 5.551 -1.118 1 88.12 69 ASN B O 1
ATOM 1777 N N . VAL B 1 70 ? 8.594 3.693 -2.145 1 89.19 70 VAL B N 1
ATOM 1778 C CA . VAL B 1 70 ? 7.25 4.23 -2.342 1 89.19 70 VAL B CA 1
ATOM 1779 C C . VAL B 1 70 ? 6.566 4.414 -0.991 1 89.19 70 VAL B C 1
ATOM 1781 O O . VAL B 1 70 ? 5.809 5.367 -0.798 1 89.19 70 VAL B O 1
ATOM 1784 N N . LEU B 1 71 ? 6.762 3.516 -0.049 1 91.62 71 LEU B N 1
ATOM 1785 C CA . LEU B 1 71 ? 6.164 3.637 1.276 1 91.62 71 LEU B CA 1
ATOM 1786 C C . LEU B 1 71 ? 6.582 4.945 1.939 1 91.62 71 LEU B C 1
ATOM 1788 O O . LEU B 1 71 ? 5.742 5.66 2.492 1 91.62 71 LEU B O 1
ATOM 1792 N N . GLU B 1 72 ? 7.809 5.203 1.858 1 92.5 72 GLU B N 1
ATOM 1793 C CA . GLU B 1 72 ? 8.305 6.469 2.389 1 92.5 72 GLU B CA 1
ATOM 1794 C C . GLU B 1 72 ? 7.668 7.656 1.671 1 92.5 72 GLU B C 1
ATOM 1796 O O . GLU B 1 72 ? 7.301 8.648 2.305 1 92.5 72 GLU B O 1
ATOM 1801 N N . ALA B 1 73 ? 7.598 7.562 0.375 1 94.06 73 ALA B N 1
ATOM 1802 C CA . ALA B 1 73 ? 6.98 8.633 -0.409 1 94.06 73 ALA B CA 1
ATOM 1803 C C . ALA B 1 73 ? 5.562 8.914 0.073 1 94.06 73 ALA B C 1
ATOM 1805 O O . ALA B 1 73 ? 5.176 10.07 0.241 1 94.06 73 ALA B O 1
ATOM 1806 N N . GLU B 1 74 ? 4.758 7.871 0.28 1 94.31 74 G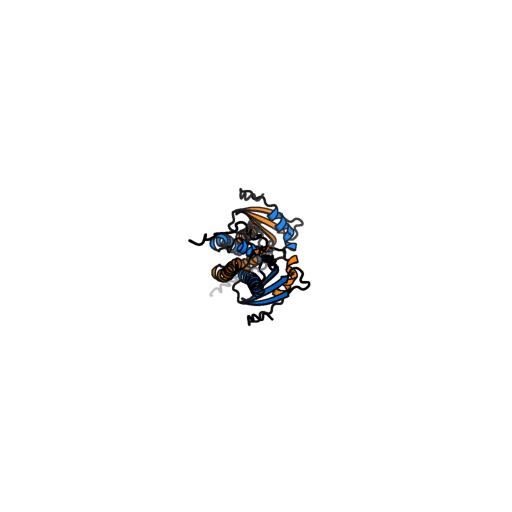LU B N 1
ATOM 1807 C CA . GLU B 1 74 ? 3.387 8.016 0.754 1 94.31 74 GLU B CA 1
ATOM 1808 C C . GLU B 1 74 ? 3.344 8.641 2.145 1 94.31 74 GLU B C 1
ATOM 1810 O O . GLU B 1 74 ? 2.459 9.445 2.443 1 94.31 74 GLU B O 1
ATOM 1815 N N . LEU B 1 75 ? 4.277 8.305 2.965 1 96.06 75 LEU B N 1
ATOM 1816 C CA . LEU B 1 75 ? 4.367 8.891 4.297 1 96.06 75 LEU B CA 1
ATOM 1817 C C . LEU B 1 75 ? 4.734 10.367 4.219 1 96.06 75 LEU B C 1
ATOM 1819 O O . LEU B 1 75 ? 4.234 11.18 5 1 96.06 75 LEU B O 1
ATOM 1823 N N . VAL B 1 76 ? 5.578 10.711 3.344 1 96.75 76 VAL B N 1
ATOM 1824 C CA . VAL B 1 76 ? 5.969 12.102 3.154 1 96.75 76 VAL B CA 1
ATOM 1825 C C . VAL B 1 76 ? 4.754 12.93 2.74 1 96.75 76 VAL B C 1
ATOM 1827 O O . VAL B 1 76 ? 4.594 14.07 3.176 1 96.75 76 VAL B O 1
ATOM 1830 N N . ALA B 1 77 ? 3.965 12.32 1.881 1 97.5 77 ALA B N 1
ATOM 1831 C CA . ALA B 1 77 ? 2.738 13.008 1.481 1 97.5 77 ALA B CA 1
ATOM 1832 C C . ALA B 1 77 ? 1.857 13.305 2.691 1 97.5 77 ALA B C 1
ATOM 1834 O O . ALA B 1 77 ? 1.328 14.414 2.824 1 97.5 77 ALA B O 1
ATOM 1835 N N . ILE B 1 78 ? 1.698 12.375 3.559 1 98.12 78 ILE B N 1
ATOM 1836 C CA . ILE B 1 78 ? 0.899 12.539 4.766 1 98.12 78 ILE B CA 1
ATOM 1837 C C . ILE B 1 78 ? 1.559 13.57 5.684 1 98.12 78 ILE B C 1
ATOM 1839 O O . ILE B 1 78 ? 0.882 14.438 6.238 1 98.12 78 ILE B O 1
ATOM 1843 N N . LEU B 1 79 ? 2.824 13.492 5.84 1 98 79 LEU B N 1
ATOM 1844 C CA . LEU B 1 79 ? 3.568 14.445 6.656 1 98 79 LEU B CA 1
ATOM 1845 C C . LEU B 1 79 ? 3.363 15.867 6.148 1 98 79 LEU B C 1
ATOM 1847 O O . LEU B 1 79 ? 3.186 16.797 6.941 1 98 79 LEU B O 1
ATOM 1851 N N . SER B 1 80 ? 3.422 16 4.859 1 97.38 80 SER B N 1
ATOM 1852 C CA . SER B 1 80 ? 3.211 17.312 4.254 1 97.38 80 SER B CA 1
ATOM 1853 C C . SER B 1 80 ? 1.844 17.875 4.625 1 97.38 80 SER B C 1
ATOM 1855 O O . SER B 1 80 ? 1.713 19.078 4.891 1 97.38 80 SER B O 1
ATOM 1857 N N . ALA B 1 81 ? 0.837 17.078 4.594 1 97.75 81 ALA B N 1
ATOM 1858 C CA . ALA B 1 81 ? -0.504 17.5 4.992 1 97.75 81 ALA B CA 1
ATOM 1859 C C . ALA B 1 81 ? -0.539 17.906 6.461 1 97.75 81 ALA B C 1
ATOM 1861 O O . ALA B 1 81 ? -1.147 18.922 6.82 1 97.75 81 ALA B O 1
ATOM 1862 N N . LEU B 1 82 ? 0.096 17.125 7.312 1 97.88 82 LEU B N 1
ATOM 1863 C CA . LEU B 1 82 ? 0.169 17.422 8.742 1 97.88 82 LEU B CA 1
ATOM 1864 C C . LEU B 1 82 ? 0.857 18.766 8.977 1 97.88 82 LEU B C 1
ATOM 1866 O O . LEU B 1 82 ? 0.375 19.578 9.766 1 97.88 82 LEU B O 1
ATOM 1870 N N . GLU B 1 83 ? 1.93 18.938 8.312 1 97.12 83 GLU B N 1
ATOM 1871 C CA . GLU B 1 83 ? 2.678 20.172 8.438 1 97.12 83 GLU B CA 1
ATOM 1872 C C . GLU B 1 83 ? 1.85 21.375 7.965 1 97.12 83 GLU B C 1
ATOM 1874 O O . GLU B 1 83 ? 1.828 22.422 8.617 1 97.12 83 GLU B O 1
ATOM 1879 N N . TYR B 1 84 ? 1.238 21.188 6.84 1 95.44 84 TYR B N 1
ATOM 1880 C CA . TYR B 1 84 ? 0.361 22.234 6.34 1 95.44 84 TYR B CA 1
ATOM 1881 C C . TYR B 1 84 ? -0.707 22.594 7.363 1 95.44 84 TYR B C 1
ATOM 1883 O O . TYR B 1 84 ? -0.925 23.781 7.66 1 95.44 84 TYR B O 1
ATOM 1891 N N . ALA B 1 85 ? -1.387 21.609 7.82 1 96.44 85 ALA B N 1
ATOM 1892 C CA . ALA B 1 85 ? -2.459 21.828 8.789 1 96.44 85 ALA B CA 1
ATOM 1893 C C . ALA B 1 85 ? -1.946 22.562 10.023 1 96.44 85 ALA B C 1
ATOM 1895 O O . ALA B 1 85 ? -2.6 23.484 10.523 1 96.44 85 ALA B O 1
ATOM 1896 N N . TRP B 1 86 ? -0.821 22.141 10.508 1 96.25 86 TRP B N 1
ATOM 1897 C CA . TRP B 1 86 ? -0.216 22.766 11.68 1 96.25 86 TRP B CA 1
ATOM 1898 C C . TRP B 1 86 ? 0.078 24.234 11.422 1 96.25 86 TRP B C 1
ATOM 1900 O O . TRP B 1 86 ? -0.271 25.094 12.234 1 96.25 86 TRP B O 1
ATOM 1910 N N . ASN B 1 87 ? 0.656 24.5 10.281 1 94.88 87 ASN B N 1
ATOM 1911 C CA . ASN B 1 87 ? 1.01 25.859 9.922 1 94.88 87 ASN B CA 1
ATOM 1912 C C . ASN B 1 87 ? -0.231 26.734 9.719 1 94.88 87 ASN B C 1
ATOM 1914 O O . ASN B 1 87 ? -0.212 27.922 10.016 1 94.88 87 ASN B O 1
ATOM 1918 N N . ALA B 1 88 ? -1.291 26.156 9.25 1 93.19 88 ALA B N 1
ATOM 1919 C CA . ALA B 1 88 ? -2.535 26.875 8.984 1 93.19 88 ALA B CA 1
ATOM 1920 C C . ALA B 1 88 ? -3.418 26.922 10.227 1 93.19 88 ALA B C 1
ATOM 1922 O O . ALA B 1 88 ? -4.539 27.438 10.18 1 93.19 88 ALA B O 1
ATOM 1923 N N . ARG B 1 89 ? -3.037 26.312 11.32 1 94 89 ARG B N 1
ATOM 1924 C CA . ARG B 1 89 ? -3.713 26.312 12.609 1 94 89 ARG B CA 1
ATOM 1925 C C . ARG B 1 89 ? -5.047 25.578 12.531 1 94 89 ARG B C 1
ATOM 1927 O O . ARG B 1 89 ? -6.027 26 13.156 1 94 89 ARG B O 1
ATOM 1934 N N . ILE B 1 90 ? -5.074 24.656 11.664 1 94.44 90 ILE B N 1
ATOM 1935 C CA . ILE B 1 90 ? -6.211 23.75 11.633 1 94.44 90 ILE B CA 1
ATOM 1936 C C . ILE B 1 90 ? -6.074 22.719 12.742 1 94.44 90 ILE B C 1
ATOM 1938 O O . ILE B 1 90 ? -5.051 22.031 12.836 1 94.44 90 ILE B O 1
ATOM 1942 N N . GLN B 1 91 ? -7.113 22.5 13.523 1 95.62 91 GLN B N 1
ATOM 1943 C CA . GLN B 1 91 ? -6.938 21.75 14.766 1 95.62 91 GLN B CA 1
ATOM 1944 C C . GLN B 1 91 ? -7.57 20.375 14.664 1 95.62 91 GLN B C 1
ATOM 1946 O O . GLN B 1 91 ? -7.219 19.469 15.422 1 95.62 91 GLN B O 1
ATOM 1951 N N . SER B 1 92 ? -8.609 20.172 13.914 1 96.81 92 SER B N 1
ATOM 1952 C CA . SER B 1 92 ? -9.242 18.891 13.656 1 96.81 92 SER B CA 1
ATOM 1953 C C . SER B 1 92 ? -9.141 18.516 12.188 1 96.81 92 SER B C 1
ATOM 1955 O O . SER B 1 92 ? -9.711 19.172 11.32 1 96.81 92 SER B O 1
ATOM 1957 N N . ILE B 1 93 ? -8.359 17.359 11.977 1 97 93 ILE B N 1
ATOM 1958 C CA . ILE B 1 93 ? -8.078 17.125 10.562 1 97 93 ILE B CA 1
ATOM 1959 C C . ILE B 1 93 ? -8.383 15.68 10.211 1 97 93 ILE B C 1
ATOM 1961 O O . ILE B 1 93 ? -8.258 14.789 11.047 1 97 93 ILE B O 1
ATOM 1965 N N . VAL B 1 94 ? -8.898 15.531 8.953 1 97.75 94 VAL B N 1
ATOM 1966 C CA . VAL B 1 94 ? -9.047 14.234 8.297 1 97.75 94 VAL B CA 1
ATOM 1967 C C . VAL B 1 94 ? -8.086 14.148 7.109 1 97.75 94 VAL B C 1
ATOM 1969 O O . VAL B 1 94 ? -8.078 15.039 6.25 1 97.75 94 VAL B O 1
ATOM 1972 N N . ILE B 1 95 ? -7.234 13.156 7.152 1 98.31 95 ILE B N 1
ATOM 1973 C CA . ILE B 1 95 ? -6.332 12.93 6.027 1 98.31 95 ILE B CA 1
ATOM 1974 C C . ILE B 1 95 ? -6.727 11.648 5.293 1 98.31 95 ILE B C 1
ATOM 1976 O O . ILE B 1 95 ? -6.75 10.57 5.891 1 98.31 95 ILE B O 1
ATOM 1980 N N . GLN B 1 96 ? -7.023 11.789 4.031 1 97.81 96 GLN B N 1
ATOM 1981 C CA . GLN B 1 96 ? -7.469 10.68 3.186 1 97.81 96 GLN B CA 1
ATOM 1982 C C . GLN B 1 96 ? -6.371 10.258 2.211 1 97.81 96 GLN B C 1
ATOM 1984 O O . GLN B 1 96 ? -5.727 11.109 1.593 1 97.81 96 GLN B O 1
ATOM 1989 N N . SER B 1 97 ? -6.129 8.984 2.07 1 96.31 97 SER B N 1
ATOM 1990 C CA . SER B 1 97 ? -5.145 8.406 1.167 1 96.31 97 SER B CA 1
ATOM 1991 C C . SER B 1 97 ? -5.664 7.121 0.533 1 96.31 97 SER B C 1
ATOM 1993 O O . SER B 1 97 ? -6.453 6.395 1.146 1 96.31 97 SER B O 1
ATOM 1995 N N . ASP B 1 98 ? -5.219 6.777 -0.612 1 90.56 98 ASP B N 1
ATOM 1996 C CA . ASP B 1 98 ? -5.625 5.516 -1.223 1 90.56 98 ASP B CA 1
ATOM 1997 C C . ASP B 1 98 ? -4.598 4.418 -0.959 1 90.56 98 ASP B C 1
ATOM 1999 O O . ASP B 1 98 ? -4.609 3.379 -1.618 1 90.56 98 ASP B O 1
ATOM 2003 N N . SER B 1 99 ? -3.688 4.617 -0.077 1 91 99 SER B N 1
ATOM 2004 C CA . SER B 1 99 ? -2.752 3.604 0.404 1 91 99 SER B CA 1
ATOM 2005 C C . SER B 1 99 ? -3.215 3.006 1.728 1 91 99 SER B C 1
ATOM 2007 O O . SER B 1 99 ? -2.926 3.549 2.795 1 91 99 SER B O 1
ATOM 2009 N N . LYS B 1 100 ? -3.799 1.87 1.635 1 88.06 100 LYS B N 1
ATOM 2010 C CA . LYS B 1 100 ? -4.324 1.212 2.828 1 88.06 100 LYS B CA 1
ATOM 2011 C C . LYS B 1 100 ? -3.201 0.849 3.795 1 88.06 100 LYS B C 1
ATOM 2013 O O . LYS B 1 100 ? -3.373 0.928 5.012 1 88.06 100 LYS B O 1
ATOM 2018 N N . ILE B 1 101 ? -2.094 0.443 3.271 1 89.5 101 ILE B N 1
ATOM 2019 C CA . ILE B 1 101 ? -0.961 0.038 4.098 1 89.5 101 ILE B CA 1
ATOM 2020 C C . ILE B 1 101 ? -0.499 1.215 4.953 1 89.5 101 ILE B C 1
ATOM 2022 O O . ILE B 1 101 ? -0.273 1.065 6.156 1 89.5 101 ILE B O 1
ATOM 2026 N N . VAL B 1 102 ? -0.427 2.385 4.41 1 93.75 102 VAL B N 1
ATOM 2027 C CA . VAL B 1 102 ? 0.053 3.568 5.117 1 93.75 102 VAL B CA 1
ATOM 2028 C C . VAL B 1 102 ? -0.993 4.023 6.133 1 93.75 102 VAL B C 1
ATOM 2030 O O . VAL B 1 102 ? -0.658 4.355 7.273 1 93.75 102 VAL B O 1
ATOM 2033 N N . VAL B 1 103 ? -2.232 4.062 5.707 1 94.38 103 VAL B N 1
ATOM 2034 C CA . VAL B 1 103 ? -3.326 4.48 6.578 1 94.38 103 VAL B CA 1
ATOM 2035 C C . VAL B 1 103 ? -3.391 3.564 7.801 1 94.38 103 VAL B C 1
ATOM 2037 O O . VAL B 1 103 ? -3.475 4.039 8.938 1 94.38 103 VAL B O 1
ATOM 2040 N N . ASP B 1 104 ? -3.293 2.301 7.594 1 89.44 104 ASP B N 1
ATOM 2041 C CA . ASP B 1 104 ? -3.34 1.343 8.695 1 89.44 104 ASP B CA 1
ATOM 2042 C C . ASP B 1 104 ? -2.121 1.491 9.602 1 89.44 104 ASP B C 1
ATOM 2044 O O . ASP B 1 104 ? -2.24 1.411 10.828 1 89.44 104 ASP B O 1
ATOM 2048 N N . ALA B 1 105 ? -0.997 1.64 9.039 1 90.31 105 ALA B N 1
ATOM 2049 C CA . ALA B 1 105 ? 0.227 1.813 9.82 1 90.31 105 ALA B CA 1
ATOM 2050 C C . ALA B 1 105 ? 0.096 2.982 10.797 1 90.31 105 ALA B C 1
ATOM 2052 O O . ALA B 1 105 ? 0.49 2.875 11.961 1 90.31 105 ALA B O 1
ATOM 2053 N N . LEU B 1 106 ? -0.452 4.059 10.336 1 95.06 106 LEU B N 1
ATOM 2054 C CA . LEU B 1 106 ? -0.569 5.262 11.148 1 95.06 106 LEU B CA 1
ATOM 2055 C C . LEU B 1 106 ? -1.669 5.105 12.195 1 95.06 106 LEU B C 1
ATOM 2057 O O . LEU B 1 106 ? -1.511 5.539 13.344 1 95.06 106 LEU B O 1
ATOM 2061 N N . ASN B 1 107 ? -2.738 4.527 11.82 1 92.44 107 ASN B N 1
ATOM 2062 C CA . ASN B 1 107 ? -3.818 4.309 12.773 1 92.44 107 ASN B CA 1
ATOM 2063 C C . ASN B 1 107 ? -3.398 3.352 13.883 1 92.44 107 ASN B C 1
ATOM 2065 O O . ASN B 1 107 ? -3.77 3.539 15.047 1 92.44 107 ASN B O 1
ATOM 2069 N N . LEU B 1 108 ? -2.633 2.424 13.523 1 87.12 108 LEU B N 1
ATOM 2070 C CA . LEU B 1 108 ? -2.166 1.437 14.492 1 87.12 108 LEU B CA 1
ATOM 2071 C C . LEU B 1 108 ? -0.888 1.909 15.172 1 87.12 108 LEU B C 1
ATOM 2073 O O . LEU B 1 108 ? -0.432 1.292 16.141 1 87.12 108 LEU B O 1
ATOM 2077 N N . ARG B 1 109 ? -0.292 2.947 14.633 1 90.44 109 ARG B N 1
ATOM 2078 C CA . ARG B 1 109 ? 0.978 3.494 15.102 1 90.44 109 ARG B CA 1
ATOM 2079 C C . ARG B 1 109 ? 2.086 2.449 15.023 1 90.44 109 ARG B C 1
ATOM 2081 O O . ARG B 1 109 ? 2.896 2.324 15.945 1 90.44 109 ARG B O 1
ATOM 2088 N N . GLU B 1 110 ? 2.006 1.665 13.953 1 85.69 110 GLU B N 1
ATOM 2089 C CA . GLU B 1 110 ? 2.982 0.603 13.734 1 85.69 110 GLU B CA 1
ATOM 2090 C C . GLU B 1 110 ? 3.291 0.428 12.25 1 85.69 110 GLU B C 1
ATOM 2092 O O . GLU B 1 110 ? 2.389 0.186 11.445 1 85.69 110 GLU B O 1
ATOM 2097 N N . LEU B 1 111 ? 4.57 0.611 11.969 1 85.62 111 LEU B N 1
ATOM 2098 C CA . LEU B 1 111 ? 5.004 0.294 10.609 1 85.62 111 LEU B CA 1
ATOM 2099 C C . LEU B 1 111 ? 5.043 -1.215 10.398 1 85.62 111 LEU B C 1
ATOM 2101 O O . LEU B 1 111 ? 5.441 -1.965 11.289 1 85.62 111 LEU B O 1
ATOM 2105 N N . PRO B 1 112 ? 4.512 -1.617 9.156 1 76.12 112 PRO B N 1
ATOM 2106 C CA . PRO B 1 112 ? 4.68 -3.049 8.891 1 76.12 112 PRO B CA 1
ATOM 2107 C C . PRO B 1 112 ? 6.145 -3.467 8.812 1 76.12 112 PRO B C 1
ATOM 2109 O O . PRO B 1 112 ? 6.938 -2.822 8.125 1 76.12 112 PRO B O 1
ATOM 2112 N N . MET B 1 113 ? 6.625 -4.238 9.82 1 67.38 113 MET B N 1
ATOM 2113 C CA . MET B 1 113 ? 8.031 -4.535 10.055 1 67.38 113 MET B CA 1
ATOM 2114 C C . MET B 1 113 ? 8.477 -5.75 9.25 1 67.38 113 MET B C 1
ATOM 2116 O O . MET B 1 113 ? 7.672 -6.629 8.945 1 67.38 113 MET B O 1
ATOM 2120 N N . ALA B 1 114 ? 9.734 -5.684 9.047 1 64.44 114 ALA B N 1
ATOM 2121 C CA . ALA B 1 114 ? 10.422 -6.754 8.328 1 64.44 114 ALA B CA 1
ATOM 2122 C C . ALA B 1 114 ? 10.234 -8.094 9.039 1 64.44 114 ALA B C 1
ATOM 2124 O O . ALA B 1 114 ? 9.977 -9.117 8.391 1 64.44 114 ALA B O 1
ATOM 2125 N N . TRP B 1 115 ? 10.227 -8.039 10.367 1 69.81 115 TRP B N 1
ATOM 2126 C CA . TRP B 1 115 ? 10.281 -9.32 11.062 1 69.81 115 TRP B CA 1
ATOM 2127 C C . TRP B 1 115 ? 9.016 -10.133 10.82 1 69.81 115 TRP B C 1
ATOM 2129 O O . TRP B 1 115 ? 9.07 -11.352 10.672 1 69.81 115 TRP B O 1
ATOM 2139 N N . GLY B 1 116 ? 7.879 -9.523 10.672 1 74.31 116 GLY B N 1
ATOM 2140 C CA . GLY B 1 116 ? 6.641 -10.25 10.445 1 74.31 116 GLY B CA 1
ATOM 2141 C C . GLY B 1 116 ? 6.328 -10.461 8.977 1 74.31 116 GLY B C 1
ATOM 2142 O O . GLY B 1 116 ? 5.656 -11.422 8.609 1 74.31 116 GLY B O 1
ATOM 2143 N N . THR B 1 117 ? 6.871 -9.633 8.18 1 88.31 117 THR B N 1
ATOM 2144 C CA . THR B 1 117 ? 6.488 -9.602 6.773 1 88.31 117 THR B CA 1
ATOM 2145 C C . THR B 1 117 ? 7.551 -10.273 5.91 1 88.31 117 THR B C 1
ATOM 2147 O O . THR B 1 117 ? 7.234 -10.867 4.875 1 88.31 117 THR B O 1
ATOM 2150 N N . TYR B 1 118 ? 8.781 -10.367 6.414 1 89.69 118 TYR B N 1
ATOM 2151 C CA . TYR B 1 118 ? 9.922 -10.797 5.605 1 89.69 118 TYR B CA 1
ATOM 2152 C C . TYR B 1 118 ? 9.805 -12.273 5.25 1 89.69 118 TYR B C 1
ATOM 2154 O O . TYR B 1 118 ? 10.109 -12.68 4.125 1 89.69 118 TYR B O 1
ATOM 2162 N N . PRO B 1 119 ? 9.438 -13.148 6.168 1 93.5 119 PRO B N 1
ATOM 2163 C CA . PRO B 1 119 ? 9.352 -14.562 5.809 1 93.5 119 PRO B CA 1
ATOM 2164 C C . PRO B 1 119 ? 8.461 -14.812 4.598 1 93.5 119 PRO B C 1
ATOM 2166 O O . PRO B 1 119 ? 8.82 -15.586 3.709 1 93.5 119 PRO B O 1
ATOM 2169 N N . VAL B 1 120 ? 7.309 -14.18 4.574 1 95.38 120 VAL B N 1
ATOM 2170 C CA . VAL B 1 120 ? 6.402 -14.359 3.445 1 95.38 120 VAL B CA 1
ATOM 2171 C C . VAL B 1 120 ? 7.012 -13.742 2.189 1 95.38 120 VAL B C 1
ATOM 2173 O O . VAL B 1 120 ? 6.941 -14.328 1.105 1 95.38 120 VAL B O 1
ATOM 2176 N N . PHE B 1 121 ? 7.594 -12.609 2.334 1 94.88 121 PHE B N 1
ATOM 2177 C CA . PHE B 1 121 ? 8.258 -11.93 1.23 1 94.88 121 PHE B CA 1
ATOM 2178 C C . PHE B 1 121 ? 9.352 -12.805 0.634 1 94.88 121 PHE B C 1
ATOM 2180 O O . PHE B 1 121 ? 9.422 -12.977 -0.585 1 94.88 121 PHE B O 1
ATOM 2187 N N . SER B 1 122 ? 10.18 -13.367 1.513 1 95.5 122 SER B N 1
ATOM 2188 C CA . SER B 1 122 ? 11.266 -14.242 1.089 1 95.5 122 SER B CA 1
ATOM 2189 C C . SER B 1 122 ? 10.734 -15.469 0.352 1 95.5 122 SER B C 1
ATOM 2191 O O . SER B 1 122 ? 11.344 -15.93 -0.617 1 95.5 122 SER B O 1
ATOM 2193 N N . LYS B 1 123 ? 9.656 -16.016 0.764 1 97 123 LYS B N 1
ATOM 2194 C CA . LYS B 1 123 ? 9.039 -17.156 0.094 1 97 123 LYS B CA 1
ATOM 2195 C C . LYS B 1 123 ? 8.578 -16.781 -1.312 1 97 123 LYS B C 1
ATOM 2197 O O . LYS B 1 123 ? 8.766 -17.562 -2.256 1 97 123 LYS B O 1
ATOM 2202 N N . CYS B 1 124 ? 7.938 -15.625 -1.412 1 97.62 124 CYS B N 1
ATOM 2203 C CA . CYS B 1 124 ? 7.539 -15.148 -2.734 1 97.62 124 CYS B CA 1
ATOM 2204 C C . CYS B 1 124 ? 8.734 -15.086 -3.674 1 97.62 124 CYS B C 1
ATOM 2206 O O . CYS B 1 124 ? 8.68 -15.594 -4.797 1 97.62 124 CYS B O 1
ATOM 2208 N N . LEU B 1 125 ? 9.812 -14.523 -3.152 1 96.5 125 LEU B N 1
ATOM 2209 C CA . LEU B 1 125 ? 11.008 -14.375 -3.969 1 96.5 125 LEU B CA 1
ATOM 2210 C C . LEU B 1 125 ? 11.562 -15.742 -4.367 1 96.5 125 LEU B C 1
ATOM 2212 O O . LEU B 1 125 ? 12.031 -15.922 -5.492 1 96.5 125 LEU B O 1
ATOM 2216 N N . ALA B 1 126 ? 11.508 -16.656 -3.496 1 97.12 126 ALA B N 1
ATOM 2217 C CA . ALA B 1 126 ? 12.039 -18 -3.727 1 97.12 126 ALA B CA 1
ATOM 2218 C C . ALA B 1 126 ? 11.242 -18.719 -4.809 1 97.12 126 ALA B C 1
ATOM 2220 O O . ALA B 1 126 ? 11.75 -19.641 -5.449 1 97.12 126 ALA B O 1
ATOM 2221 N N . PHE B 1 127 ? 10 -18.312 -5.023 1 97.25 127 PHE B N 1
ATOM 2222 C CA . PHE B 1 127 ? 9.156 -18.969 -6.008 1 97.25 127 PHE B CA 1
ATOM 2223 C C . PHE B 1 127 ? 9.445 -18.453 -7.41 1 97.25 127 PHE B C 1
ATOM 2225 O O . PHE B 1 127 ? 9.203 -19.141 -8.398 1 97.25 127 PHE B O 1
ATOM 2232 N N . ILE B 1 128 ? 9.961 -17.266 -7.547 1 96.5 128 ILE B N 1
ATOM 2233 C CA . ILE B 1 128 ? 10.055 -16.562 -8.82 1 96.5 128 ILE B CA 1
ATOM 2234 C C . ILE B 1 128 ? 10.898 -17.359 -9.805 1 96.5 128 ILE B C 1
ATOM 2236 O O . ILE B 1 128 ? 10.492 -17.594 -10.938 1 96.5 128 ILE B O 1
ATOM 2240 N N . PRO B 1 129 ? 12.055 -17.938 -9.367 1 96.5 129 PRO B N 1
ATOM 2241 C CA . PRO B 1 129 ? 12.914 -18.641 -10.32 1 96.5 129 PRO B CA 1
ATOM 2242 C C . PRO B 1 129 ? 12.32 -19.969 -10.789 1 96.5 129 PRO B C 1
ATOM 2244 O O . PRO B 1 129 ? 12.828 -20.578 -11.734 1 96.5 129 PRO B O 1
ATOM 2247 N N . LYS B 1 130 ? 11.258 -20.391 -10.234 1 96.5 130 LYS B N 1
ATOM 2248 C CA . LYS B 1 130 ? 10.609 -21.641 -10.617 1 96.5 130 LYS B CA 1
ATOM 2249 C C . LYS B 1 130 ? 9.812 -21.484 -11.906 1 96.5 130 LYS B C 1
ATOM 2251 O O . LYS B 1 130 ? 9.367 -22.469 -12.5 1 96.5 130 LYS B O 1
ATOM 2256 N N . PHE B 1 131 ? 9.656 -20.297 -12.328 1 97.5 131 PHE B N 1
ATOM 2257 C CA . PHE B 1 131 ? 8.875 -20 -13.523 1 97.5 131 PHE B CA 1
ATOM 2258 C C . PHE B 1 131 ? 9.773 -19.516 -14.656 1 97.5 131 PHE B C 1
ATOM 2260 O O . PHE B 1 131 ? 10.891 -19.062 -14.414 1 97.5 131 PHE B O 1
ATOM 2267 N N . ILE B 1 132 ? 9.273 -19.656 -15.852 1 96.75 132 ILE B N 1
ATOM 2268 C CA . ILE B 1 132 ? 9.953 -19.078 -17.016 1 96.75 132 ILE B CA 1
ATOM 2269 C C . ILE B 1 132 ? 9.883 -17.562 -16.953 1 96.75 132 ILE B C 1
ATOM 2271 O O . ILE B 1 132 ? 10.875 -16.875 -17.234 1 96.75 132 ILE B O 1
ATOM 2275 N N . SER B 1 133 ? 8.672 -17.094 -16.531 1 96.94 133 SER B N 1
ATOM 2276 C CA . SER B 1 133 ? 8.5 -15.648 -16.375 1 96.94 133 SER B CA 1
ATOM 2277 C C . SER B 1 133 ? 7.453 -15.328 -15.32 1 96.94 133 SER B C 1
ATOM 2279 O O . SER B 1 133 ? 6.43 -16.016 -15.219 1 96.94 133 SER B O 1
ATOM 2281 N N . VAL B 1 134 ? 7.828 -14.383 -14.508 1 97.5 134 VAL B N 1
ATOM 2282 C CA . VAL B 1 134 ? 6.887 -13.82 -13.555 1 97.5 134 VAL B CA 1
ATOM 2283 C C . VAL B 1 134 ? 6.867 -12.297 -13.68 1 97.5 134 VAL B C 1
ATOM 2285 O O . VAL B 1 134 ? 7.922 -11.656 -13.68 1 97.5 134 VAL B O 1
ATOM 2288 N N . VAL B 1 135 ? 5.664 -11.734 -13.828 1 97 135 VAL B N 1
ATOM 2289 C CA . VAL B 1 135 ? 5.504 -10.289 -13.867 1 97 135 VAL B CA 1
ATOM 2290 C C . VAL B 1 135 ? 4.484 -9.852 -12.812 1 97 135 VAL B C 1
ATOM 2292 O O . VAL B 1 135 ? 3.377 -10.391 -12.758 1 97 135 VAL B O 1
ATOM 2295 N N . PHE B 1 136 ? 4.887 -8.984 -11.93 1 97.94 136 PHE B N 1
ATOM 2296 C CA . PHE B 1 136 ? 3.965 -8.352 -10.992 1 97.94 136 PHE B CA 1
ATOM 2297 C C . PHE B 1 136 ? 3.486 -7.012 -11.523 1 97.94 136 PHE B C 1
ATOM 2299 O O . PHE B 1 136 ? 4.297 -6.141 -11.844 1 97.94 136 PHE B O 1
ATOM 2306 N N . THR B 1 137 ? 2.178 -6.785 -11.547 1 96.44 137 THR B N 1
ATOM 2307 C CA . THR B 1 137 ? 1.629 -5.566 -12.141 1 96.44 137 THR B CA 1
ATOM 2308 C C . THR B 1 137 ? 0.642 -4.902 -11.188 1 96.44 137 THR B C 1
ATOM 2310 O O . THR B 1 137 ? -0.173 -5.582 -10.555 1 96.44 137 THR B O 1
ATOM 2313 N N . PHE B 1 138 ? 0.728 -3.615 -11.07 1 93.06 138 PHE B N 1
ATOM 2314 C CA . PHE B 1 138 ? -0.252 -2.816 -10.344 1 93.06 138 PHE B CA 1
ATOM 2315 C C . PHE B 1 138 ? -1.473 -2.535 -11.211 1 93.06 138 PHE B C 1
ATOM 2317 O O . PHE B 1 138 ? -1.34 -2.186 -12.391 1 93.06 138 PHE B O 1
ATOM 2324 N N . ILE B 1 139 ? -2.584 -2.701 -10.664 1 91 139 ILE B N 1
ATOM 2325 C CA . ILE B 1 139 ? -3.811 -2.33 -11.359 1 91 139 ILE B CA 1
ATOM 2326 C C . ILE B 1 139 ? -4.711 -1.522 -10.422 1 91 139 ILE B C 1
ATOM 2328 O O . ILE B 1 139 ? -4.684 -1.717 -9.211 1 91 139 ILE B O 1
ATOM 2332 N N . PRO B 1 140 ? -5.492 -0.633 -11.062 1 86.56 140 PRO B N 1
ATOM 2333 C CA . PRO B 1 140 ? -6.457 0.097 -10.234 1 86.56 140 PRO B CA 1
ATOM 2334 C C . PRO B 1 140 ? -7.477 -0.823 -9.562 1 86.56 140 PRO B C 1
ATOM 2336 O O . PRO B 1 140 ? -7.848 -1.854 -10.133 1 86.56 140 PRO B O 1
ATOM 2339 N N . ARG B 1 141 ? -7.969 -0.42 -8.484 1 83.62 141 ARG B N 1
ATOM 2340 C CA . ARG B 1 141 ? -8.875 -1.218 -7.668 1 83.62 141 ARG B CA 1
ATOM 2341 C C . ARG B 1 141 ? -10.117 -1.619 -8.461 1 83.62 141 ARG B C 1
ATOM 2343 O O . ARG B 1 141 ? -10.617 -2.734 -8.32 1 83.62 141 ARG B O 1
ATOM 2350 N N . TYR B 1 142 ? -10.633 -0.657 -9.242 1 84.06 142 TYR B N 1
ATOM 2351 C CA . TYR B 1 142 ? -11.867 -0.934 -9.977 1 84.06 142 TYR B CA 1
ATOM 2352 C C . TYR B 1 142 ? -11.664 -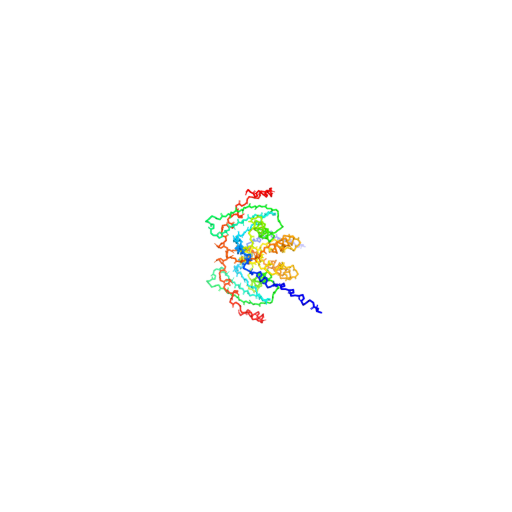2.076 -10.969 1 84.06 142 TYR B C 1
ATOM 2354 O O . TYR B 1 142 ? -12.633 -2.723 -11.383 1 84.06 142 TYR B O 1
ATOM 2362 N N . LEU B 1 143 ? -10.469 -2.416 -11.359 1 90.5 143 LEU B N 1
ATOM 2363 C CA . LEU B 1 143 ? -10.164 -3.533 -12.25 1 90.5 143 LEU B CA 1
ATOM 2364 C C . LEU B 1 143 ? -9.906 -4.809 -11.453 1 90.5 143 LEU B C 1
ATOM 2366 O O . LEU B 1 143 ? -9.727 -5.883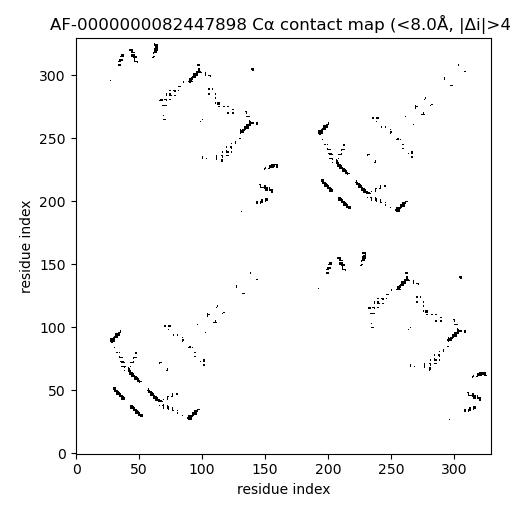 -12.031 1 90.5 143 LEU B O 1
ATOM 2370 N N . ASN B 1 144 ? -9.852 -4.68 -10.094 1 93.38 144 ASN B N 1
ATOM 2371 C CA . ASN B 1 144 ? -9.547 -5.809 -9.227 1 93.38 144 ASN B CA 1
ATOM 2372 C C . ASN B 1 144 ? -10.766 -6.234 -8.406 1 93.38 144 ASN B C 1
ATOM 2374 O O . ASN B 1 144 ? -10.617 -6.805 -7.324 1 93.38 144 ASN B O 1
ATOM 2378 N N . SER B 1 145 ? -11.93 -5.945 -8.898 1 91.06 145 SER B N 1
ATOM 2379 C CA . SER B 1 145 ? -13.172 -6.027 -8.141 1 91.06 145 SER B CA 1
ATOM 2380 C C . SER B 1 145 ? -13.453 -7.461 -7.699 1 91.06 145 SER B C 1
ATOM 2382 O O . SER B 1 145 ? -13.922 -7.688 -6.582 1 91.06 145 SER B O 1
ATOM 2384 N N . LEU B 1 146 ? -13.266 -8.398 -8.547 1 92.44 146 LEU B N 1
ATOM 2385 C CA . LEU B 1 146 ? -13.586 -9.781 -8.211 1 92.44 146 LEU B CA 1
ATOM 2386 C C . LEU B 1 146 ? -12.695 -10.281 -7.082 1 92.44 146 LEU B C 1
ATOM 2388 O O . LEU B 1 146 ? -13.172 -10.914 -6.137 1 92.44 146 LEU B O 1
ATOM 2392 N N . ALA B 1 147 ? -11.422 -10.062 -7.137 1 94.19 147 ALA B N 1
ATOM 2393 C CA . ALA B 1 147 ? -10.508 -10.461 -6.074 1 94.19 147 ALA B CA 1
ATOM 2394 C C . ALA B 1 147 ? -10.852 -9.758 -4.762 1 94.19 147 ALA B C 1
ATOM 2396 O O . ALA B 1 147 ? -10.82 -10.367 -3.693 1 94.19 147 ALA B O 1
ATOM 2397 N N . ASP B 1 148 ? -11.133 -8.516 -4.891 1 91.06 148 ASP B N 1
ATOM 2398 C CA . ASP B 1 148 ? -11.562 -7.738 -3.73 1 91.06 148 ASP B CA 1
ATOM 2399 C C . ASP B 1 148 ? -12.789 -8.367 -3.076 1 91.06 148 ASP B C 1
ATOM 2401 O O . ASP B 1 148 ? -12.844 -8.516 -1.854 1 91.06 148 ASP B O 1
ATOM 2405 N N . PHE B 1 149 ? -13.727 -8.617 -3.93 1 91.19 149 PHE B N 1
ATOM 2406 C CA . PHE B 1 149 ? -14.953 -9.25 -3.465 1 91.19 149 PHE B CA 1
ATOM 2407 C C . PHE B 1 149 ? -14.648 -10.562 -2.754 1 91.19 149 PHE B C 1
ATOM 2409 O O . PHE B 1 149 ? -15.148 -10.812 -1.656 1 91.19 149 PHE B O 1
ATOM 2416 N N . LEU B 1 150 ? -13.875 -11.43 -3.34 1 92 150 LEU B N 1
ATOM 2417 C CA . LEU B 1 150 ? -13.523 -12.734 -2.779 1 92 150 LEU B CA 1
ATOM 2418 C C . LEU B 1 150 ? -12.844 -12.57 -1.423 1 92 150 LEU B C 1
ATOM 2420 O O . LEU B 1 150 ? -13.156 -13.297 -0.478 1 92 150 LEU B O 1
ATOM 2424 N N . ALA B 1 151 ? -11.898 -11.648 -1.29 1 92.62 151 ALA B N 1
ATOM 2425 C CA . ALA B 1 151 ? -11.211 -11.391 -0.027 1 92.62 151 ALA B CA 1
ATOM 2426 C C . ALA B 1 151 ? -12.195 -10.969 1.058 1 92.62 151 ALA B C 1
ATOM 2428 O O . ALA B 1 151 ? -12.086 -11.398 2.209 1 92.62 151 ALA B O 1
ATOM 2429 N N . SER B 1 152 ? -13.141 -10.125 0.608 1 89.12 152 SER B N 1
ATOM 2430 C CA . SER B 1 152 ? -14.125 -9.617 1.56 1 89.12 152 SER B CA 1
ATOM 2431 C C . SER B 1 152 ? -15.055 -10.727 2.035 1 89.12 152 SER B C 1
ATOM 2433 O O . SER B 1 152 ? -15.609 -10.648 3.135 1 89.12 152 SER B O 1
ATOM 2435 N N . GLN B 1 153 ? -15.219 -11.727 1.23 1 88.06 153 GLN B N 1
ATOM 2436 C CA . GLN B 1 153 ? -16.156 -12.805 1.529 1 88.06 153 GLN B CA 1
ATOM 2437 C C . GLN B 1 153 ? -15.461 -13.945 2.268 1 88.06 153 GLN B C 1
ATOM 2439 O O . GLN B 1 153 ? -16.125 -14.812 2.848 1 88.06 153 GLN B O 1
ATOM 2444 N N . ALA B 1 154 ? -14.148 -13.914 2.205 1 87.38 154 ALA B N 1
ATOM 2445 C CA . ALA B 1 154 ? -13.406 -15.016 2.816 1 87.38 154 ALA B CA 1
ATOM 2446 C C . ALA B 1 154 ? -13.648 -15.07 4.32 1 87.38 154 ALA B C 1
ATOM 2448 O O . ALA B 1 154 ? -13.633 -14.039 4.996 1 87.38 154 ALA B O 1
ATOM 2449 N N . ARG B 1 155 ? -14.211 -16.172 4.758 1 74.62 155 ARG B N 1
ATOM 2450 C CA . ARG B 1 155 ? -14.516 -16.359 6.176 1 74.62 155 ARG B CA 1
ATOM 2451 C C . ARG B 1 155 ? -13.25 -16.656 6.969 1 74.62 155 ARG B C 1
ATOM 2453 O O . ARG B 1 155 ? -12.328 -17.312 6.465 1 74.62 155 ARG B O 1
ATOM 2460 N N . ALA B 1 156 ? -13.055 -15.922 7.988 1 65.5 156 ALA B N 1
ATOM 2461 C CA . ALA B 1 156 ? -11.914 -16.172 8.875 1 65.5 156 ALA B CA 1
ATOM 2462 C C . ALA B 1 156 ? -11.906 -17.609 9.359 1 65.5 156 ALA B C 1
ATOM 2464 O O . ALA B 1 156 ? -12.734 -18 10.195 1 65.5 156 ALA B O 1
ATOM 2465 N N . ASN B 1 157 ? -12.133 -18.5 8.391 1 56.69 157 ASN B N 1
ATOM 2466 C CA . ASN B 1 157 ? -12.109 -19.828 8.977 1 56.69 157 ASN B CA 1
ATOM 2467 C C . ASN B 1 157 ? -10.773 -20.109 9.672 1 56.69 157 ASN B C 1
ATOM 2469 O O . ASN B 1 157 ? -9.734 -19.625 9.234 1 56.69 157 ASN B O 1
ATOM 2473 N N . HIS B 1 158 ? -10.797 -20.109 10.969 1 47.88 158 HIS B N 1
ATOM 2474 C CA . HIS B 1 158 ? -9.594 -20.547 11.664 1 47.88 158 HIS B CA 1
ATOM 2475 C C . HIS B 1 158 ? -8.781 -21.516 10.805 1 47.88 158 HIS B C 1
ATOM 2477 O O . HIS B 1 158 ? -7.625 -21.812 11.117 1 47.88 158 HIS B O 1
ATOM 2483 N N . LEU B 1 159 ? -9.508 -22.469 10.125 1 38.75 159 LEU B N 1
ATOM 2484 C CA . LEU B 1 159 ? -8.75 -23.625 9.648 1 38.75 159 LEU B CA 1
ATOM 2485 C C . LEU B 1 159 ? -8.141 -23.344 8.273 1 38.75 159 LEU B C 1
ATOM 2487 O O . LEU B 1 159 ? -8.844 -22.938 7.352 1 38.75 159 LEU B O 1
ATOM 2491 N N . CYS B 1 160 ? -7.016 -22.781 8.125 1 39.19 160 CYS B N 1
ATOM 2492 C CA . CYS B 1 160 ? -6.191 -22.797 6.922 1 39.19 160 CYS B CA 1
ATOM 2493 C C . CYS B 1 160 ? -6.48 -24.031 6.078 1 39.19 160 CYS B C 1
ATOM 2495 O O . CYS B 1 160 ? -5.973 -25.125 6.363 1 39.19 160 CYS B O 1
ATOM 2497 N N . GLN B 1 161 ? -7.711 -24.484 5.758 1 33 161 GLN B N 1
ATOM 2498 C CA . GLN B 1 161 ? -7.719 -25.703 4.949 1 33 161 GLN B CA 1
ATOM 2499 C C . GLN B 1 161 ? -7.324 -25.406 3.508 1 33 161 GLN B C 1
ATOM 2501 O O . GLN B 1 161 ? -7.84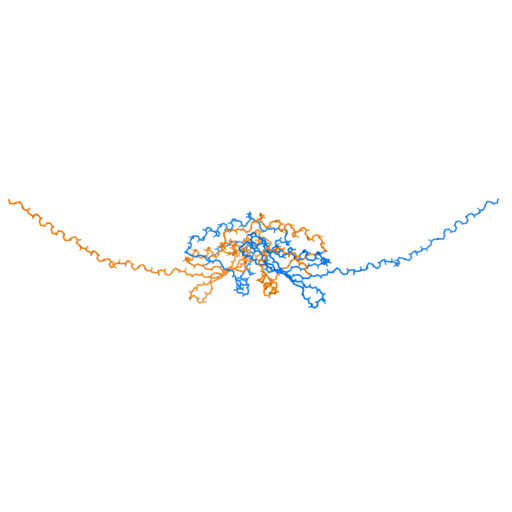 -24.469 2.898 1 33 161 GLN B O 1
ATOM 2506 N N . SER B 1 162 ? -6.082 -25.531 3.057 1 32.91 162 SER B N 1
ATOM 2507 C CA . SER B 1 162 ? -5.582 -25.844 1.722 1 32.91 162 SER B CA 1
ATOM 2508 C C . SER B 1 162 ? -6.617 -26.625 0.915 1 32.91 162 SER B C 1
ATOM 2510 O O . SER B 1 162 ? -6.262 -27.375 0.007 1 32.91 162 SER B O 1
ATOM 2512 N N . SER B 1 163 ? -7.918 -26.484 1.032 1 30.72 163 SER B N 1
ATOM 2513 C CA . SER B 1 163 ? -8.641 -27.406 0.149 1 30.72 163 SER B CA 1
ATOM 2514 C C . SER B 1 163 ? -8.539 -26.953 -1.306 1 30.72 163 SER B C 1
ATOM 2516 O O . SER B 1 163 ? -9.148 -25.953 -1.693 1 30.72 163 SER B O 1
ATOM 2518 N N . LEU B 1 164 ? -7.414 -26.938 -1.99 1 29.55 164 LEU B N 1
ATOM 2519 C CA . LEU B 1 164 ? -7.449 -27.203 -3.424 1 29.55 164 LEU B CA 1
ATOM 2520 C C . LEU B 1 164 ? -8.539 -28.219 -3.764 1 29.55 164 LEU B C 1
ATOM 2522 O O . LEU B 1 164 ? -8.445 -29.375 -3.381 1 29.55 164 LEU B O 1
ATOM 2526 N N . VAL B 1 165 ? -9.828 -27.844 -3.619 1 24.86 165 VAL B N 1
ATOM 2527 C CA . VAL B 1 165 ? -10.727 -28.703 -4.375 1 24.86 165 VAL B CA 1
ATOM 2528 C C . VAL B 1 165 ? -10.406 -28.609 -5.863 1 24.86 165 VAL B C 1
ATOM 2530 O O . VAL B 1 165 ? -10.094 -27.531 -6.367 1 24.86 165 VAL B O 1
#

Radius of gyration: 32.34 Å; Cα contacts (8 Å, |Δi|>4): 602; chains: 2; bounding box: 72×109×134 Å

pLDDT: mean 78.86, std 24.92, range [24.8, 98.31]

Sequence (330 aa):
MLAEVNNNYDPRVILEPDQVQQQSNVEASAGCFQVDASFADGIARIGVVVKRPGAADSESCQSSCLAHNVLEAELVAILSALEYAWNARIQSIVIQSDSKIVVDALNLRELPMAWGTYPVFSKCLAFIPKFISVVFTFIPRYLNSLADFLASQARANHLCQSSLVMLAEVNNNYDPRVILEPDQVQQQSNVEASAGCFQVDASFADGIARIGVVVKRPGAADSESCQSSCLAHNVLEAELVAILSALEYAWNARIQSIVIQSDSKIVVDALNLRELPMAWGTYPVFSKCLAFIPKFISVVFTFIPRYLNSLADFLASQARANHLCQSSLV

InterPro domains:
  IPR002156 Ribonuclease H domain [PF13456] (36-154)
  IPR012337 Ribonuclease H-like superfamily [SSF53098] (35-157)
  IPR036397 Ribonuclease H superfamily [G3DSA:3.30.420.10] (32-156)
  IPR044730 Ribonuclease H-like domain, plant type [cd06222] (35-151)
  IPR052929 RNase H-like EbsB-related [PTHR47074] (35-162)

Secondary structure (DSSP, 8-state):
----------------TT-----------EEEEEEEEEEETTEEEEEEEEE-TT-SS-EEEEEEEE-SSHHHHHHHHHHHHHHHHHHTT--EEEEEES-HHHHHHHHHT----HHHHHHHHHHHHHHGGGSSEEEEEE--GGG-HHHHHHHHH----SS------/----------------TT-----------EEEEEEEEEEETTEEEEEEEEE-TT-SS-EEEEEEEE-SSHHHHHHHHHHHHHHHHHHTT--EEEEEES-HHHHHHHHHT----HHHHHHHHHHHHHHGGGSSEEEEEE--GGG-HHHHHHHHH----SS------

Foldseek 3Di:
DPPPPPPPVPPPPVPPPPPPPPPVPPVQFEKEKEKDWDDDPQKIKIKMWIDGPPDPDIDIDIDMDGDDDRLVSRVVRVVVVVVVCVVVRRDHYHYDYPDPQNVVCVVVVHHPDCVVCVVVVVVVVVCQVVDPHDDDDDDDVVVVVVVVVCVVPDDPPVDPPPPPD/DPPPPPVPPVPPPVPPPPPPPPPVPPVQFEKEKEKDWDDDPQKIKIKMWIDGPPDPDIDIDIDMDGDDDRLVSRVVRVVVVVVVCVVVRRDHYHYDYPDPQNVVCVVVVHHPDCVVCVVVVVVVVVCQVVDPHDDDDDDDVVVVVVVVVCVVPDDPPVDPPPPPD

Organism: Cannabis sativa (NCBI:txid3483)

Solvent-accessible surface area (backbone atoms only — not comparable to full-atom values): 18494 Å² total; per-residue (Å²): 136,82,80,78,78,75,78,74,73,79,82,76,78,67,72,71,75,68,79,56,74,77,70,72,75,71,71,66,41,51,36,37,34,35,33,23,46,38,61,57,94,50,33,17,16,20,4,37,32,40,41,40,80,93,50,90,65,68,47,72,50,62,43,23,43,80,35,87,43,53,64,35,19,43,42,50,22,51,38,50,52,52,49,49,32,57,75,70,63,40,28,31,38,37,41,33,28,60,46,57,64,60,33,49,20,59,76,67,71,43,73,80,46,58,85,71,30,38,65,56,49,52,51,43,58,67,49,48,77,78,33,84,37,75,44,70,37,69,41,60,57,87,81,40,48,66,15,44,50,35,9,72,62,28,56,79,42,87,64,64,69,79,70,78,120,135,82,81,75,80,76,78,72,76,76,73,75,70,67,72,71,74,67,80,58,76,76,70,72,76,72,74,68,42,52,36,38,33,36,33,26,45,40,59,56,94,50,33,19,16,19,4,37,32,39,40,39,79,91,49,90,66,67,48,71,50,62,42,23,42,80,34,86,45,52,63,34,19,44,43,49,24,51,37,50,52,52,52,49,33,56,75,68,62,40,29,32,38,38,42,35,30,61,46,57,63,60,33,49,20,60,75,68,72,42,74,78,48,60,84,71,30,39,66,57,49,53,50,44,58,66,49,47,77,77,32,83,38,73,44,70,38,67,41,60,56,87,80,40,47,67,15,43,51,36,9,71,63,28,56,79,41,87,64,63,68,80,70,80,120

Nearest PDB structures (foldseek):
  1wsj-assembly5_E  TM=8.286E-01  e=2.242E-04  Escherichia coli
  4e19-assembly2_B  TM=6.410E-01  e=2.103E-04  Halobacterium salinarum NRC-1
  1wsj-assembly8_H  TM=8.211E-01  e=5.844E-04  Escherichia coli
  1kvb-assembly1_A  TM=7.762E-01  e=7.546E-04  Escherichia coli
  1w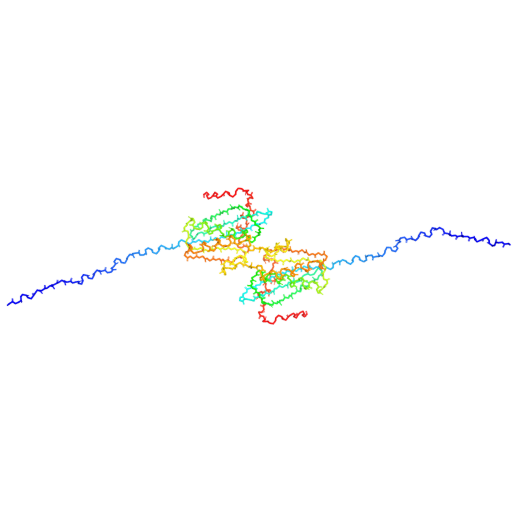sj-assembly3_C  TM=5.495E-01  e=5.143E-04  Escherichia coli